Protein AF-A0A1E4ETP3-F1 (afdb_monomer_lite)

Sequence (266 aa):
MPWFDDDREYFQDAAGALRQGDLVLAPTVILEPGESEAPGVSPVGLGEERSVQVWKATRHLLPEAPTLKARVRWDLAMVIPHDCALEKEFNERVGELVRNGTPEEVAIREASGDCTLDRLVAVAPIRAYEETTPKRREGIRTGQRHGTFPVPGSSAYCIEPGWVDLTAPTTLDRNFFSSNFRLASLTDRAADYLRASLARHWAYRDLTRADEISRAIGRTIVDIKAAPMAKDKLRLELFLDGGAGTITLDGSSKPAPPQRSAKRSP

Radius of gyration: 21.85 Å; chains: 1; bounding box: 60×48×59 Å

Foldseek 3Di:
DPPQQDVVQWWDADDDDDFFFFKFFAKFKDKDFDDFPDEDDDDPDAPDWGKYFDADDDCPPCVPDTGIIMTMHGYIKGFHDHPCLQCVQLVVQLVVCVVVPHPSVVSNVVSVPDLVPSFKTKIFDWDALVVDDPVVSVCQCVLVDAQKHWHHADPQLRRHTTITRNVRIDIDTPVSGDSVGGRIGTDPVNSVVSVVRNCLNVVVVLVVCNLLVVLCVPWDFPDWDWDDDPPRKIWIWTDTPDPSDIDIDTSDDPRDHPDDPPDPDD

pLDDT: mean 80.87, std 15.38, range [28.8, 97.31]

Secondary structure (DSSP, 8-state):
--GGG-HHHHEE---SS--TT-EEEEEEEEEEES--SS-S----STT-EEEEEEE---TTT-TTPPPEEEEEEEEEEEE-S-HHHHSHHHHHHHHHHHHTT--HHHHHHHHHT-TTTT-EEEEEEEEEGGGS-HHHHHHHHTT-STTEEEE--BTTTTBPSEEEETTS-EEEEGGG--GGGEEEEE-HHHHHHHHHHHHHHHHHHSTTTHHHHHHHTTPPEEEEEEEEETTTEEEEEEEEGGG--EEEEETT-PPPPP-PPP----

Structure (mmCIF, N/CA/C/O backbone):
data_AF-A0A1E4ETP3-F1
#
_entry.id   AF-A0A1E4ETP3-F1
#
loop_
_atom_site.group_PDB
_atom_site.id
_atom_site.type_symbol
_atom_site.label_atom_id
_atom_site.label_alt_id
_atom_site.label_comp_id
_atom_site.label_asym_id
_atom_site.label_entity_id
_atom_site.label_seq_id
_atom_site.pdbx_PDB_ins_code
_atom_site.Cartn_x
_atom_site.Cartn_y
_atom_site.Cartn_z
_atom_site.occupancy
_atom_site.B_iso_or_equiv
_atom_site.auth_seq_id
_atom_site.auth_comp_id
_atom_site.auth_asym_id
_atom_site.auth_atom_id
_atom_site.pdbx_PDB_model_num
ATOM 1 N N . MET A 1 1 ? -19.941 4.464 -20.014 1.00 44.41 1 MET A N 1
ATOM 2 C CA . MET A 1 1 ? -18.678 4.748 -19.310 1.00 44.41 1 MET A CA 1
ATOM 3 C C . MET A 1 1 ? -18.533 3.738 -18.194 1.00 44.41 1 MET A C 1
ATOM 5 O O . MET A 1 1 ? -19.538 3.457 -17.545 1.00 44.41 1 MET A O 1
ATOM 9 N N . PRO A 1 2 ? -17.360 3.120 -18.023 1.00 60.66 2 PRO A N 1
ATOM 10 C CA . PRO A 1 2 ? -17.062 2.420 -16.788 1.00 60.66 2 PRO A CA 1
ATOM 11 C C . PRO A 1 2 ? -17.262 3.349 -15.580 1.00 60.66 2 PRO A C 1
ATOM 13 O O . PRO A 1 2 ? -16.919 4.523 -15.633 1.00 60.66 2 PRO A O 1
ATOM 16 N N . TRP A 1 3 ? -17.827 2.825 -14.494 1.00 62.97 3 TRP A N 1
ATOM 17 C CA . TRP A 1 3 ? -18.136 3.597 -13.280 1.00 62.97 3 TRP A CA 1
ATOM 18 C C . TRP A 1 3 ? -16.890 4.189 -12.595 1.00 62.97 3 TRP A C 1
ATOM 20 O O . TRP A 1 3 ? -17.002 5.109 -11.801 1.00 62.97 3 TRP A O 1
ATOM 30 N N . PHE A 1 4 ? -15.698 3.681 -12.918 1.00 69.69 4 PHE A N 1
ATOM 31 C CA . PHE A 1 4 ? -14.419 4.180 -12.414 1.00 69.69 4 PHE A CA 1
ATOM 32 C C . PHE A 1 4 ? -13.876 5.400 -13.178 1.00 69.69 4 PHE A C 1
ATOM 34 O O . PHE A 1 4 ? -12.778 5.842 -12.865 1.00 69.69 4 PHE A O 1
ATOM 41 N N . ASP A 1 5 ? -14.599 5.928 -14.173 1.00 71.69 5 ASP A N 1
ATOM 42 C CA . ASP A 1 5 ? -14.226 7.176 -14.858 1.00 71.69 5 ASP A CA 1
ATOM 43 C C . ASP A 1 5 ? -14.804 8.432 -14.170 1.00 71.69 5 ASP A C 1
ATOM 45 O O . ASP A 1 5 ? -14.392 9.542 -14.504 1.00 71.69 5 ASP A O 1
ATOM 49 N N . ASP A 1 6 ? -15.756 8.278 -13.240 1.00 81.50 6 ASP A N 1
ATOM 50 C CA . ASP A 1 6 ? -16.287 9.378 -12.425 1.00 81.50 6 ASP A CA 1
ATOM 51 C C . ASP A 1 6 ? -15.487 9.480 -11.121 1.00 81.50 6 ASP A C 1
ATOM 53 O O . ASP A 1 6 ? -15.508 8.573 -10.283 1.00 81.50 6 ASP A O 1
ATOM 57 N N . ASP A 1 7 ? -14.768 10.588 -10.945 1.00 83.56 7 ASP A N 1
ATOM 58 C CA . ASP A 1 7 ? -13.897 10.791 -9.794 1.00 83.56 7 ASP A CA 1
ATOM 59 C C . ASP A 1 7 ? -14.671 10.903 -8.474 1.00 83.56 7 ASP A C 1
ATOM 61 O O . ASP A 1 7 ? -14.142 10.518 -7.433 1.00 83.56 7 ASP A O 1
ATOM 65 N N . ARG A 1 8 ? -15.942 11.322 -8.507 1.00 84.75 8 ARG A N 1
ATOM 66 C CA . ARG A 1 8 ? -16.813 11.415 -7.323 1.00 84.75 8 ARG A CA 1
ATOM 67 C C . ARG A 1 8 ? -17.359 10.067 -6.879 1.00 84.75 8 ARG A C 1
ATOM 69 O O . ARG A 1 8 ? -17.667 9.886 -5.705 1.00 84.75 8 ARG A O 1
ATOM 76 N N . GLU A 1 9 ? -17.506 9.122 -7.806 1.00 86.38 9 GLU A N 1
ATOM 77 C CA . GLU A 1 9 ? -17.836 7.736 -7.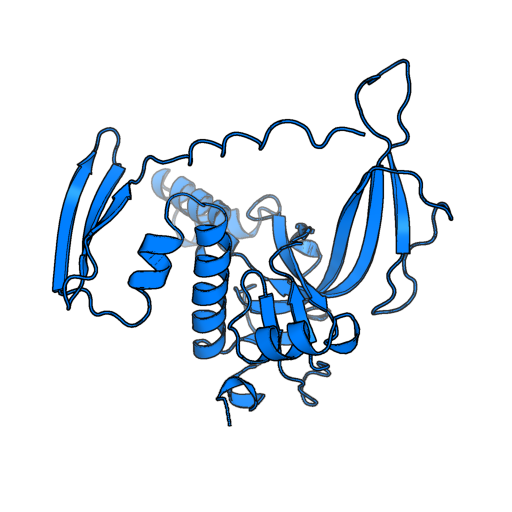455 1.00 86.38 9 GLU A CA 1
ATOM 78 C C . GLU A 1 9 ? -16.603 6.974 -6.952 1.00 86.38 9 GLU A C 1
ATOM 80 O O . GLU A 1 9 ? -16.742 5.929 -6.310 1.00 86.38 9 GLU A O 1
ATOM 85 N N . TYR A 1 10 ? -15.403 7.483 -7.237 1.00 91.25 10 TYR A N 1
ATOM 86 C CA . TYR A 1 10 ? -14.144 6.796 -6.989 1.00 91.25 10 TYR A CA 1
ATOM 87 C C . TYR A 1 10 ? -13.425 7.277 -5.721 1.00 91.25 10 TYR A C 1
ATOM 89 O O . TYR A 1 10 ? -12.958 6.450 -4.933 1.00 91.25 10 TYR A O 1
ATOM 97 N N . PHE A 1 11 ? -13.366 8.591 -5.502 1.00 94.69 11 PHE A N 1
ATOM 98 C CA . PHE A 1 11 ? -12.677 9.222 -4.381 1.00 94.69 11 PHE A CA 1
ATOM 99 C C . PHE A 1 11 ? -13.642 9.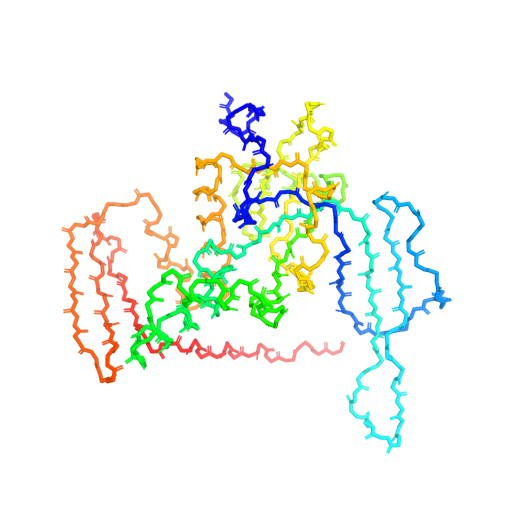888 -3.397 1.00 94.69 11 PHE A C 1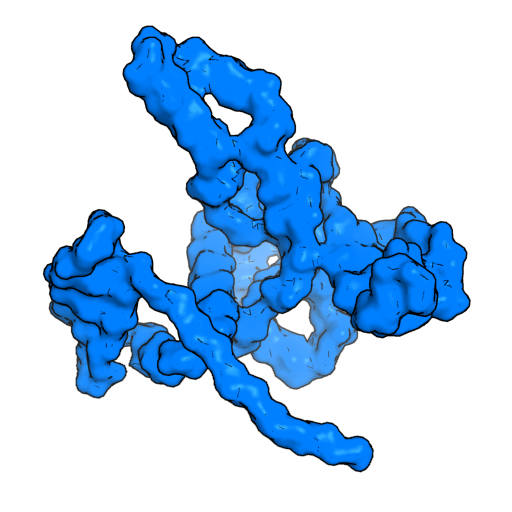
ATOM 101 O O . PHE A 1 11 ? -14.730 10.333 -3.750 1.00 94.69 11 PHE A O 1
ATOM 108 N N . GLN A 1 12 ? -13.189 9.990 -2.155 1.00 94.38 12 GLN A N 1
ATOM 109 C CA . GLN A 1 12 ? -13.780 10.782 -1.084 1.00 94.38 12 GLN A CA 1
ATOM 110 C C . GLN A 1 12 ? -12.667 11.400 -0.231 1.00 94.38 12 GLN A C 1
ATOM 112 O O . GLN A 1 12 ? -11.501 11.001 -0.328 1.00 94.38 12 GLN A O 1
ATOM 117 N N . ASP A 1 13 ? -13.020 12.351 0.630 1.00 94.31 13 ASP A N 1
ATOM 118 C CA . ASP A 1 13 ? -12.054 12.988 1.521 1.00 94.31 13 ASP A CA 1
ATOM 119 C C . ASP A 1 13 ? -11.435 11.968 2.483 1.00 94.31 13 ASP A C 1
ATOM 121 O O . ASP A 1 13 ? -12.131 11.158 3.103 1.00 94.31 13 ASP A O 1
ATOM 125 N N . ALA A 1 14 ? -10.112 12.035 2.637 1.00 90.44 14 ALA A N 1
ATOM 126 C CA . ALA A 1 14 ? -9.413 11.227 3.622 1.00 90.44 14 ALA A CA 1
ATOM 127 C C . ALA A 1 14 ? -9.718 11.746 5.032 1.00 90.44 14 ALA A C 1
ATOM 129 O O . ALA A 1 14 ? -9.297 12.838 5.416 1.00 90.44 14 ALA A O 1
ATOM 130 N N . ALA A 1 15 ? -10.438 10.949 5.820 1.00 83.50 15 ALA A N 1
ATOM 131 C CA . ALA A 1 15 ? -10.849 11.307 7.172 1.00 83.50 15 ALA A CA 1
ATOM 132 C C . ALA A 1 15 ? -10.576 10.176 8.170 1.00 83.50 15 ALA A C 1
ATOM 134 O O . ALA A 1 15 ? -10.614 8.993 7.833 1.00 83.50 15 ALA A O 1
ATOM 135 N N . GLY A 1 16 ? -10.330 10.551 9.428 1.00 85.06 16 GLY A N 1
ATOM 136 C CA . GLY A 1 16 ? -10.159 9.603 10.529 1.00 85.06 16 GLY A CA 1
ATOM 137 C C . GLY A 1 16 ? -8.895 8.746 10.418 1.00 85.06 16 GLY A C 1
ATOM 138 O O . GLY A 1 16 ? -7.843 9.223 9.985 1.00 85.06 16 GLY A O 1
ATOM 139 N N . ALA A 1 17 ? -8.994 7.486 10.849 1.00 86.06 17 ALA A N 1
ATOM 140 C CA . ALA A 1 17 ? -7.902 6.516 10.796 1.00 86.06 17 ALA A CA 1
ATOM 141 C C . ALA A 1 17 ? -7.464 6.214 9.351 1.00 86.06 17 ALA A C 1
ATOM 143 O O . ALA A 1 17 ? -8.170 6.520 8.388 1.00 86.06 17 ALA A O 1
ATOM 144 N N . LEU A 1 18 ? -6.268 5.642 9.204 1.00 89.75 18 LEU A N 1
ATOM 145 C CA . LEU A 1 18 ? -5.776 5.154 7.917 1.00 89.75 18 LEU A CA 1
ATOM 146 C C . LEU A 1 18 ? -6.639 3.971 7.461 1.00 89.75 18 LEU A C 1
ATOM 148 O O . LEU A 1 18 ? -6.932 3.092 8.271 1.00 89.75 18 LEU A O 1
ATOM 152 N N . ARG A 1 19 ? -7.018 3.933 6.183 1.00 92.31 19 ARG A N 1
ATOM 153 C CA . ARG A 1 19 ? -7.885 2.887 5.620 1.00 92.31 19 ARG A CA 1
ATOM 154 C C . ARG A 1 19 ? -7.309 2.286 4.347 1.00 92.31 19 ARG A C 1
ATOM 156 O O . ARG A 1 19 ? -6.460 2.875 3.673 1.00 92.31 19 ARG A O 1
ATOM 163 N N . GLN A 1 20 ? -7.791 1.098 4.000 1.00 94.75 20 GLN A N 1
ATOM 164 C CA . GLN A 1 20 ? -7.495 0.468 2.723 1.00 94.75 20 GLN A CA 1
ATOM 165 C C . GLN A 1 20 ? -7.958 1.361 1.568 1.00 94.75 20 GLN A C 1
ATOM 167 O O . GLN A 1 20 ? -9.117 1.763 1.506 1.00 94.75 20 GLN A O 1
ATOM 172 N N . GLY A 1 21 ? -7.065 1.617 0.615 1.00 95.75 21 GLY A N 1
ATOM 173 C CA . GLY A 1 21 ? -7.350 2.483 -0.524 1.00 95.75 21 GLY A CA 1
ATOM 174 C C . GLY A 1 21 ? -7.024 3.957 -0.294 1.00 95.75 21 GLY A C 1
ATOM 175 O O . GLY A 1 21 ? -7.178 4.741 -1.223 1.00 95.75 21 GLY A O 1
ATOM 176 N N . ASP A 1 22 ? -6.531 4.358 0.880 1.00 96.69 22 ASP A N 1
ATOM 177 C CA . ASP A 1 22 ? -6.028 5.722 1.056 1.00 96.69 22 ASP A CA 1
ATOM 178 C C . ASP A 1 22 ? -4.901 6.024 0.067 1.00 96.69 22 ASP A C 1
ATOM 180 O O . ASP A 1 22 ? -3.952 5.246 -0.072 1.00 96.69 22 ASP A O 1
ATOM 184 N N . LEU A 1 23 ? -5.009 7.169 -0.606 1.00 96.31 23 LEU A N 1
ATOM 185 C CA . LEU A 1 23 ? -4.007 7.693 -1.517 1.00 96.31 23 LEU A CA 1
ATOM 186 C C . LEU A 1 23 ? -3.106 8.659 -0.765 1.00 96.31 23 LEU A C 1
ATOM 188 O O . LEU A 1 23 ? -3.553 9.668 -0.211 1.00 96.31 23 LEU A O 1
ATOM 192 N N . VAL A 1 24 ? -1.823 8.327 -0.748 1.00 95.25 24 VAL A N 1
ATOM 193 C CA . VAL A 1 24 ? -0.826 8.976 0.095 1.00 95.25 24 VAL A CA 1
ATOM 194 C C . VAL A 1 24 ? 0.401 9.369 -0.707 1.00 95.25 24 VAL A C 1
ATOM 196 O O . VAL A 1 24 ? 0.826 8.640 -1.597 1.00 95.25 24 VAL A O 1
ATOM 199 N N . LEU A 1 25 ? 1.001 10.506 -0.374 1.00 93.62 25 LEU A N 1
ATOM 200 C CA . LEU A 1 25 ? 2.327 10.877 -0.849 1.00 93.62 25 LEU A CA 1
ATOM 201 C C . LEU A 1 25 ? 3.364 10.180 0.024 1.00 93.62 25 LEU A C 1
ATOM 203 O O . LEU A 1 25 ? 3.522 10.518 1.197 1.00 93.62 25 LEU A O 1
ATOM 207 N N . ALA A 1 26 ? 4.062 9.199 -0.537 1.00 92.69 26 ALA A N 1
ATOM 208 C CA . ALA A 1 26 ? 4.955 8.351 0.230 1.00 92.69 26 ALA A CA 1
ATOM 209 C C . ALA A 1 26 ? 6.179 7.903 -0.583 1.00 92.69 26 ALA A C 1
ATOM 211 O O . ALA A 1 26 ? 6.127 7.805 -1.815 1.00 92.69 26 ALA A O 1
ATOM 212 N N . PRO A 1 27 ? 7.300 7.591 0.089 1.00 91.81 27 PRO A N 1
ATOM 213 C CA . PRO A 1 27 ? 8.419 6.955 -0.577 1.00 91.81 27 PRO A CA 1
ATOM 214 C C . PRO A 1 27 ? 8.062 5.515 -0.967 1.00 91.81 27 PRO A C 1
ATOM 216 O O . PRO A 1 27 ? 7.526 4.755 -0.168 1.00 91.81 27 PRO A O 1
ATOM 219 N N . THR A 1 28 ? 8.407 5.100 -2.179 1.00 92.38 28 THR A N 1
ATOM 220 C CA . THR A 1 28 ? 8.311 3.703 -2.620 1.00 92.38 28 THR A CA 1
ATOM 221 C C . THR A 1 28 ? 9.673 3.206 -3.070 1.00 92.38 28 THR A C 1
ATOM 223 O O . THR A 1 28 ? 10.496 3.971 -3.580 1.00 92.38 28 THR A O 1
ATOM 226 N N . VAL A 1 29 ? 9.942 1.928 -2.808 1.00 91.44 29 VAL A N 1
ATOM 227 C CA . VAL A 1 29 ? 11.261 1.321 -2.961 1.00 91.44 29 VAL A CA 1
ATOM 228 C C . VAL A 1 29 ? 11.140 -0.058 -3.593 1.00 91.44 29 VAL A C 1
ATOM 230 O O . VAL A 1 29 ? 10.412 -0.920 -3.107 1.00 91.44 29 VAL A O 1
ATOM 233 N N . ILE A 1 30 ? 11.923 -0.293 -4.643 1.00 89.94 30 ILE A N 1
ATOM 234 C CA . ILE A 1 30 ? 12.084 -1.609 -5.265 1.00 89.94 30 ILE A CA 1
ATOM 235 C C . ILE A 1 30 ? 13.551 -2.008 -5.162 1.00 89.94 30 ILE A C 1
ATOM 237 O O . ILE A 1 30 ? 14.420 -1.334 -5.711 1.00 89.94 30 ILE A O 1
ATOM 241 N N . LEU A 1 31 ? 13.830 -3.104 -4.455 1.00 88.75 31 LEU A N 1
ATOM 242 C CA . LEU A 1 31 ? 15.177 -3.663 -4.350 1.00 88.75 31 LEU A CA 1
ATOM 243 C C . LEU A 1 31 ? 15.504 -4.520 -5.572 1.00 88.75 31 LEU A C 1
ATOM 245 O O . LEU A 1 31 ? 14.727 -5.388 -5.967 1.00 88.75 31 LEU A O 1
ATOM 249 N N . GLU A 1 32 ? 16.686 -4.301 -6.135 1.00 89.44 32 GLU A N 1
ATOM 250 C CA . GLU A 1 32 ? 17.170 -4.968 -7.338 1.00 89.44 32 GLU A CA 1
ATOM 251 C C . GLU A 1 32 ? 18.637 -5.383 -7.163 1.00 89.44 32 GLU A C 1
ATOM 253 O O . GLU A 1 32 ? 19.415 -4.676 -6.516 1.00 89.44 32 GLU A O 1
ATOM 258 N N . PRO A 1 33 ? 19.060 -6.519 -7.738 1.00 89.12 33 PRO A N 1
ATOM 259 C CA . PRO A 1 33 ? 20.471 -6.866 -7.780 1.00 89.12 33 PRO A CA 1
ATOM 260 C C . PRO A 1 33 ? 21.240 -5.922 -8.715 1.00 89.12 33 PRO A C 1
ATOM 262 O O . PRO A 1 33 ? 20.744 -5.511 -9.766 1.00 89.12 33 PRO A O 1
ATOM 265 N N . GLY A 1 34 ? 22.487 -5.629 -8.353 1.00 88.50 34 GLY A N 1
ATOM 266 C CA . GLY A 1 34 ? 23.436 -4.889 -9.182 1.00 88.50 34 GLY A CA 1
ATOM 267 C C . GLY A 1 34 ? 23.926 -3.583 -8.566 1.00 88.50 34 GLY A C 1
ATOM 268 O O . GLY A 1 34 ? 23.575 -3.209 -7.447 1.00 88.50 34 GLY A O 1
ATOM 269 N N . GLU A 1 35 ? 24.780 -2.901 -9.321 1.00 88.25 35 GLU A N 1
ATOM 270 C CA . GLU A 1 35 ? 25.385 -1.629 -8.931 1.00 88.25 35 GLU A CA 1
ATOM 271 C C . GLU A 1 35 ? 24.550 -0.444 -9.420 1.00 88.25 35 GLU A C 1
ATOM 273 O O . GLU A 1 35 ? 23.931 -0.490 -10.489 1.00 88.25 35 GLU A O 1
ATOM 278 N N . SER A 1 36 ? 24.511 0.615 -8.611 1.00 84.00 36 SER A N 1
ATOM 279 C CA . SER A 1 36 ? 23.985 1.904 -9.055 1.00 84.00 36 SER A CA 1
ATOM 280 C C . SER A 1 36 ? 25.062 2.669 -9.822 1.00 84.00 36 SER A C 1
ATOM 282 O O . SER A 1 36 ? 26.173 2.830 -9.320 1.00 84.00 36 SER A O 1
ATOM 284 N N . GLU A 1 37 ? 24.716 3.186 -11.003 1.00 72.25 37 GLU A N 1
ATOM 285 C CA . GLU A 1 37 ? 25.616 3.994 -11.842 1.00 72.25 37 GLU A CA 1
ATOM 286 C C . GLU A 1 37 ? 25.976 5.339 -11.191 1.00 72.25 37 GLU A C 1
ATOM 288 O O . GLU A 1 37 ? 27.066 5.863 -11.405 1.00 72.25 37 GLU A O 1
ATOM 293 N N . ALA A 1 38 ? 25.082 5.878 -10.355 1.00 68.06 38 ALA A N 1
ATOM 294 C CA . ALA A 1 38 ? 25.271 7.133 -9.637 1.00 68.06 38 ALA A CA 1
ATOM 295 C C . ALA A 1 38 ? 25.027 6.918 -8.131 1.00 68.06 38 ALA A C 1
ATOM 297 O O . ALA A 1 38 ? 23.888 6.685 -7.711 1.00 68.06 38 ALA A O 1
ATOM 298 N N . PRO A 1 39 ? 26.070 6.950 -7.286 1.00 58.44 39 PRO A N 1
ATOM 299 C CA . PRO A 1 39 ? 25.895 6.814 -5.849 1.00 58.44 39 PRO A CA 1
ATOM 300 C C . PRO A 1 39 ? 25.259 8.079 -5.248 1.00 58.44 39 PRO A C 1
ATOM 302 O O . PRO A 1 39 ? 25.861 9.146 -5.256 1.00 58.44 39 PRO A O 1
ATOM 305 N N . GLY A 1 40 ? 24.074 7.932 -4.647 1.00 58.75 40 GLY A N 1
ATOM 306 C CA . GLY A 1 40 ? 23.732 8.684 -3.433 1.00 58.75 40 GLY A CA 1
ATOM 307 C C . GLY A 1 40 ? 22.943 9.989 -3.562 1.00 58.75 40 GLY A C 1
ATOM 308 O O . GLY A 1 40 ? 22.972 10.766 -2.613 1.00 58.75 40 GLY A O 1
ATOM 309 N N . VAL A 1 41 ? 22.216 10.240 -4.653 1.00 66.81 41 VAL A N 1
ATOM 310 C CA . VAL A 1 41 ? 21.278 11.379 -4.696 1.00 66.81 41 VAL A CA 1
ATOM 311 C C . VAL A 1 41 ? 19.851 10.863 -4.540 1.00 66.81 41 VAL A C 1
ATOM 313 O O . VAL A 1 41 ? 19.333 10.170 -5.417 1.00 66.81 41 VAL A O 1
ATOM 316 N N . SER A 1 42 ? 19.236 11.168 -3.398 1.00 68.50 42 SER A N 1
ATOM 317 C CA . SER A 1 42 ? 17.804 10.948 -3.177 1.00 68.50 42 SER A CA 1
ATOM 318 C C . SER A 1 42 ? 16.978 11.752 -4.191 1.00 68.50 42 SER A C 1
ATOM 320 O O . SER A 1 42 ? 17.436 12.813 -4.620 1.00 68.50 42 SER A O 1
ATOM 322 N N . PRO A 1 43 ? 15.767 11.297 -4.561 1.00 75.31 43 PRO A N 1
ATOM 323 C CA . PRO A 1 43 ? 14.833 12.109 -5.336 1.00 75.31 43 PRO A CA 1
ATOM 324 C C . PRO A 1 43 ? 14.625 13.477 -4.671 1.00 75.31 43 PRO A C 1
ATOM 326 O O . PRO A 1 43 ? 14.459 13.545 -3.452 1.00 75.31 43 PRO A O 1
ATOM 329 N N . VAL A 1 44 ? 14.660 14.552 -5.459 1.00 78.25 44 VAL A N 1
ATOM 330 C CA . VAL A 1 44 ? 14.486 15.939 -4.990 1.00 78.25 44 VAL A CA 1
ATOM 331 C C . VAL A 1 44 ? 13.096 16.463 -5.369 1.00 78.25 44 VAL A C 1
ATOM 333 O O . VAL A 1 44 ? 12.558 17.330 -4.684 1.00 78.25 44 VAL A O 1
ATOM 336 N N . GLY A 1 45 ? 12.497 15.922 -6.434 1.00 78.88 45 GLY A N 1
ATOM 337 C CA . GLY A 1 45 ? 11.136 16.220 -6.874 1.00 78.88 45 GLY A CA 1
ATOM 338 C C . GLY A 1 45 ? 10.146 15.071 -6.660 1.00 78.88 45 GLY A C 1
ATOM 339 O O . GLY A 1 45 ? 10.510 13.895 -6.636 1.00 78.88 45 GLY A O 1
ATOM 340 N N . LEU A 1 46 ? 8.862 15.426 -6.561 1.00 82.06 46 LEU A N 1
ATOM 341 C CA . LEU A 1 46 ? 7.759 14.468 -6.653 1.00 82.06 46 LEU A CA 1
ATOM 342 C C . LEU A 1 46 ? 7.765 13.784 -8.025 1.00 82.06 46 LEU A C 1
ATOM 344 O O . LEU A 1 46 ? 7.965 14.432 -9.051 1.00 82.06 46 LEU A O 1
ATOM 348 N N . GLY A 1 47 ? 7.566 12.468 -8.032 1.00 80.62 47 GLY A N 1
ATOM 349 C CA . GLY A 1 47 ? 7.561 11.650 -9.248 1.00 80.62 47 GLY A CA 1
ATOM 350 C C . GLY A 1 47 ? 8.940 11.304 -9.808 1.00 80.62 47 GLY A C 1
ATOM 351 O O . GLY A 1 47 ? 9.042 10.521 -10.751 1.00 80.62 47 GLY A O 1
ATOM 352 N N . GLU A 1 48 ? 10.012 11.821 -9.211 1.00 85.69 48 GLU A N 1
ATOM 353 C CA . GLU A 1 48 ? 11.376 11.488 -9.600 1.00 85.69 48 GLU A CA 1
ATOM 354 C C . GLU A 1 48 ? 11.771 10.097 -9.074 1.00 85.69 48 GLU A C 1
ATOM 356 O O . GLU A 1 48 ? 11.655 9.803 -7.882 1.00 85.69 48 GLU A O 1
ATOM 361 N N . GLU A 1 49 ? 12.263 9.232 -9.966 1.00 87.69 49 GLU A N 1
ATOM 362 C CA . GLU A 1 49 ? 12.807 7.915 -9.618 1.00 87.69 49 GLU A CA 1
ATOM 363 C C . GLU A 1 49 ? 14.341 7.945 -9.689 1.00 87.69 49 GLU A C 1
ATOM 365 O O . GLU A 1 49 ? 14.930 8.407 -10.671 1.00 87.69 49 GLU A O 1
ATOM 370 N N . ARG A 1 50 ? 15.006 7.433 -8.649 1.00 87.88 50 ARG A N 1
ATOM 371 C CA . ARG A 1 50 ? 16.471 7.349 -8.568 1.00 87.88 50 ARG A CA 1
ATOM 37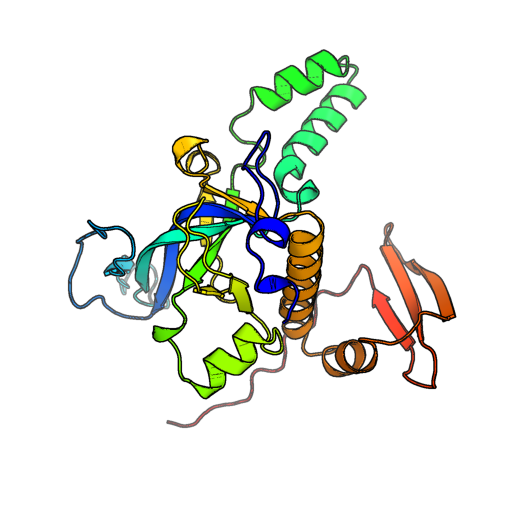2 C C . ARG A 1 50 ? 16.935 5.950 -8.199 1.00 87.88 50 ARG A C 1
ATOM 374 O O . ARG A 1 50 ? 16.278 5.239 -7.446 1.00 87.88 50 ARG A O 1
ATOM 381 N N . SER A 1 51 ? 18.103 5.573 -8.714 1.00 89.06 51 SER A N 1
ATOM 382 C CA . SER A 1 51 ? 18.807 4.352 -8.323 1.00 89.06 51 SER A CA 1
ATOM 383 C C . SER A 1 51 ? 19.804 4.675 -7.210 1.00 89.06 51 SER A C 1
ATOM 385 O O . SER A 1 51 ? 20.695 5.503 -7.392 1.00 89.06 51 SER A O 1
ATOM 387 N N . VAL A 1 52 ? 19.678 4.013 -6.062 1.00 88.62 52 VAL A N 1
ATOM 388 C CA . VAL A 1 52 ? 20.531 4.211 -4.882 1.00 88.62 52 VAL A CA 1
ATOM 389 C C . VAL A 1 52 ? 21.205 2.896 -4.514 1.00 88.62 52 VAL A C 1
ATOM 391 O O . VAL A 1 52 ? 20.574 1.843 -4.499 1.00 88.62 52 VAL A O 1
ATOM 394 N N . GLN A 1 53 ? 22.501 2.935 -4.205 1.00 90.38 53 GLN A N 1
ATOM 395 C CA . GLN A 1 53 ? 23.206 1.753 -3.715 1.00 90.38 53 GLN A CA 1
ATOM 396 C C . GLN A 1 53 ? 22.786 1.456 -2.270 1.00 90.38 53 GLN A C 1
ATOM 398 O O . GLN A 1 53 ? 23.003 2.287 -1.395 1.00 90.38 53 GLN A O 1
ATOM 403 N N . VAL A 1 54 ? 22.234 0.267 -2.018 1.00 88.50 54 VAL A N 1
ATOM 404 C CA . VAL A 1 54 ? 21.801 -0.161 -0.673 1.00 88.50 54 VAL A CA 1
ATOM 405 C C . VAL A 1 54 ? 22.858 -1.032 -0.011 1.00 88.50 54 VAL A C 1
ATOM 407 O O . VAL A 1 54 ? 23.205 -0.834 1.147 1.00 88.50 54 VAL A O 1
ATOM 410 N N . TRP A 1 55 ? 23.392 -1.996 -0.759 1.00 86.88 55 TRP A N 1
ATOM 411 C CA . TRP A 1 55 ? 24.370 -2.954 -0.257 1.00 86.88 55 TRP A CA 1
ATOM 412 C C . TRP A 1 55 ? 25.435 -3.221 -1.309 1.00 86.88 55 TRP A C 1
ATOM 414 O O . TRP A 1 55 ? 25.099 -3.504 -2.458 1.00 86.88 55 TRP A O 1
ATOM 424 N N . LYS A 1 56 ? 26.714 -3.175 -0.929 1.00 87.38 56 LYS A N 1
ATOM 425 C CA . LYS A 1 56 ? 27.814 -3.656 -1.773 1.00 87.38 56 LYS A CA 1
ATOM 426 C C . LYS A 1 56 ? 28.303 -4.990 -1.236 1.00 87.38 56 LYS A C 1
ATOM 428 O O . LYS A 1 56 ? 28.677 -5.081 -0.068 1.00 87.38 56 LYS A O 1
ATOM 433 N N . ALA A 1 57 ? 28.290 -6.016 -2.084 1.00 83.62 57 ALA A N 1
ATOM 434 C CA . ALA A 1 57 ? 28.769 -7.334 -1.702 1.00 83.62 57 ALA A CA 1
ATOM 435 C C . ALA A 1 57 ? 30.232 -7.259 -1.249 1.00 83.62 57 ALA A C 1
ATOM 437 O O . ALA A 1 57 ? 31.081 -6.672 -1.921 1.00 83.62 57 ALA A O 1
ATOM 438 N N . THR A 1 58 ? 30.530 -7.880 -0.109 1.00 80.00 58 THR A N 1
ATOM 439 C CA . THR A 1 58 ? 31.897 -8.024 0.393 1.00 80.00 58 THR A CA 1
ATOM 440 C C . THR A 1 58 ? 32.237 -9.505 0.468 1.00 80.00 58 THR A C 1
ATOM 442 O O . THR A 1 58 ? 31.491 -10.304 1.030 1.00 80.00 58 THR A O 1
ATOM 445 N N . ARG A 1 59 ? 33.393 -9.886 -0.088 1.00 71.44 59 ARG A N 1
ATOM 446 C CA . ARG A 1 59 ? 33.819 -11.295 -0.166 1.00 71.44 59 ARG A CA 1
ATOM 447 C C . ARG A 1 59 ? 34.120 -11.929 1.198 1.00 71.44 59 ARG A C 1
ATOM 449 O O . ARG A 1 59 ? 34.250 -13.142 1.276 1.00 71.44 59 ARG A O 1
ATOM 456 N N . HIS A 1 60 ? 34.255 -11.124 2.250 1.00 74.81 60 HIS A N 1
ATOM 457 C CA . HIS A 1 60 ? 34.738 -11.577 3.556 1.00 74.81 60 HIS A CA 1
ATOM 458 C C . HIS A 1 60 ? 33.631 -11.842 4.582 1.00 74.81 60 HIS A C 1
ATOM 460 O O . HIS A 1 60 ? 33.841 -12.655 5.473 1.00 74.81 60 HIS A O 1
ATOM 466 N N . LEU A 1 61 ? 32.475 -11.176 4.476 1.00 73.50 61 LEU A N 1
ATOM 467 C CA . LEU A 1 61 ? 31.397 -11.283 5.471 1.00 73.50 61 LEU A CA 1
ATOM 468 C C . LEU A 1 61 ? 30.218 -12.112 4.962 1.00 73.50 61 LEU A C 1
ATOM 470 O O . LEU A 1 61 ? 29.689 -12.944 5.692 1.00 73.50 61 LEU A O 1
ATOM 474 N N . LEU A 1 62 ? 29.810 -11.890 3.711 1.00 76.69 62 LEU A N 1
ATOM 475 C CA . LEU A 1 62 ? 28.657 -12.546 3.095 1.00 76.69 62 LEU A CA 1
ATOM 476 C C . LEU A 1 62 ? 28.959 -12.822 1.611 1.00 76.69 62 LEU A C 1
ATOM 478 O O . LEU A 1 62 ? 28.456 -12.110 0.741 1.00 76.69 62 LEU A O 1
ATOM 482 N N . PRO A 1 63 ? 29.799 -13.828 1.302 1.00 74.69 63 PRO A N 1
ATOM 483 C CA . PRO A 1 63 ? 30.304 -14.067 -0.054 1.00 74.69 63 PRO A CA 1
ATOM 484 C C . PRO A 1 63 ? 29.215 -14.431 -1.073 1.00 74.69 63 PRO A C 1
ATOM 486 O O . PRO A 1 63 ? 29.406 -14.215 -2.266 1.00 74.69 63 PRO A O 1
ATOM 489 N N . GLU A 1 64 ? 28.074 -14.950 -0.615 1.00 83.88 64 GLU A N 1
ATOM 490 C CA . GLU A 1 64 ? 26.926 -15.288 -1.466 1.00 83.88 64 GLU A CA 1
ATOM 491 C C . GLU A 1 64 ? 25.899 -14.150 -1.584 1.00 83.88 64 GLU A C 1
ATOM 493 O O . GLU A 1 64 ? 24.990 -14.224 -2.413 1.00 83.88 64 GLU A O 1
ATOM 498 N N . ALA A 1 65 ? 26.013 -13.090 -0.773 1.00 83.12 65 ALA A N 1
ATOM 499 C CA . ALA A 1 65 ? 25.067 -11.982 -0.825 1.00 83.12 65 ALA A CA 1
ATOM 500 C C . ALA A 1 65 ? 25.334 -11.110 -2.063 1.00 83.12 65 ALA A C 1
ATOM 502 O O . ALA A 1 65 ? 26.457 -10.623 -2.236 1.00 83.12 65 ALA A O 1
ATOM 503 N N . PRO A 1 66 ? 24.325 -10.867 -2.920 1.00 86.69 66 PRO A N 1
ATOM 504 C CA . PRO A 1 66 ? 24.500 -10.009 -4.079 1.00 86.69 66 PRO A CA 1
ATOM 505 C C . PRO A 1 66 ? 24.667 -8.547 -3.656 1.00 86.69 66 PRO A C 1
ATOM 507 O O . PRO A 1 66 ? 24.178 -8.106 -2.616 1.00 86.69 66 PRO A O 1
ATOM 510 N N . THR A 1 67 ? 25.316 -7.765 -4.512 1.00 88.56 67 THR A N 1
ATOM 511 C CA . THR A 1 67 ? 25.224 -6.304 -4.455 1.00 88.56 67 THR A CA 1
ATOM 512 C C . THR A 1 67 ? 23.775 -5.903 -4.743 1.00 88.56 67 THR A C 1
ATOM 514 O O . THR A 1 67 ? 23.179 -6.410 -5.695 1.00 88.56 67 THR A O 1
ATOM 517 N N . LEU A 1 68 ? 23.209 -5.015 -3.923 1.00 89.88 68 LEU A N 1
ATOM 518 C CA . LEU A 1 68 ? 21.822 -4.559 -4.023 1.00 89.88 68 LEU A CA 1
ATOM 519 C C . LEU A 1 68 ? 21.760 -3.055 -4.249 1.00 89.88 68 LEU A C 1
ATOM 521 O O . LEU A 1 68 ? 22.348 -2.273 -3.493 1.00 89.88 68 LEU A O 1
ATOM 525 N N . LYS A 1 69 ? 20.953 -2.656 -5.222 1.00 90.75 69 LYS A N 1
ATOM 526 C CA . LYS A 1 69 ? 20.495 -1.285 -5.415 1.00 90.75 69 LYS A CA 1
ATOM 527 C C . LYS A 1 69 ? 18.995 -1.193 -5.145 1.00 90.75 69 LYS A C 1
ATOM 529 O O . LYS A 1 69 ? 18.286 -2.194 -5.132 1.00 90.75 69 LYS A O 1
ATOM 534 N N . ALA A 1 70 ? 18.521 0.018 -4.920 1.00 90.25 70 ALA A N 1
ATOM 535 C CA . ALA A 1 70 ? 17.116 0.345 -4.786 1.00 90.25 70 ALA A CA 1
ATOM 536 C C . ALA A 1 70 ? 16.728 1.335 -5.876 1.00 90.25 70 ALA A C 1
ATOM 538 O O . ALA A 1 70 ? 17.416 2.340 -6.050 1.00 90.25 70 ALA A O 1
ATOM 539 N N . ARG A 1 71 ? 15.600 1.102 -6.545 1.00 89.62 71 ARG A N 1
ATOM 540 C CA . ARG A 1 71 ? 14.867 2.176 -7.216 1.00 89.62 71 ARG A CA 1
ATOM 541 C C . ARG A 1 71 ? 13.953 2.822 -6.192 1.00 89.62 71 ARG A C 1
ATOM 543 O O . ARG A 1 71 ? 13.078 2.152 -5.651 1.00 89.62 71 ARG A O 1
ATOM 550 N N . VAL A 1 72 ? 14.209 4.087 -5.891 1.00 90.25 72 VAL A N 1
ATOM 551 C CA . VAL A 1 72 ? 13.475 4.877 -4.902 1.00 90.25 72 VAL A CA 1
ATOM 552 C C . VAL A 1 72 ? 12.716 5.999 -5.601 1.00 90.25 72 VAL A C 1
ATOM 554 O O . VAL A 1 72 ? 13.243 6.618 -6.525 1.00 90.25 72 VAL A O 1
ATOM 557 N N . ARG A 1 73 ? 11.488 6.267 -5.162 1.00 89.38 73 ARG A N 1
ATOM 558 C CA . ARG A 1 73 ? 10.623 7.340 -5.679 1.00 89.38 73 ARG A CA 1
ATOM 559 C C . ARG A 1 73 ? 9.865 7.973 -4.521 1.00 89.38 73 ARG A C 1
ATOM 561 O O . ARG A 1 73 ? 9.483 7.251 -3.607 1.00 89.38 73 ARG A O 1
ATOM 568 N N . TRP A 1 74 ? 9.613 9.278 -4.571 1.00 90.19 74 TRP A N 1
ATOM 569 C CA . TRP A 1 74 ? 8.618 9.929 -3.713 1.00 90.19 74 TRP A CA 1
ATOM 570 C C . TRP A 1 74 ? 7.428 10.333 -4.569 1.00 90.19 74 TRP A C 1
ATOM 572 O O . TRP A 1 74 ? 7.572 11.176 -5.454 1.00 90.19 74 TRP A O 1
ATOM 582 N N . ASP A 1 75 ? 6.276 9.700 -4.366 1.00 91.06 75 ASP A N 1
ATOM 583 C CA . ASP A 1 75 ? 5.093 9.959 -5.185 1.00 91.06 75 ASP A CA 1
ATOM 584 C C . ASP A 1 75 ? 3.819 9.403 -4.542 1.00 91.06 75 ASP A C 1
ATOM 586 O O . ASP A 1 75 ? 3.839 8.884 -3.425 1.00 91.06 75 ASP A O 1
ATOM 590 N N . LEU A 1 76 ? 2.711 9.504 -5.264 1.00 94.50 76 LEU A N 1
ATOM 591 C CA . LEU A 1 76 ? 1.449 8.897 -4.922 1.00 94.50 76 LEU A CA 1
ATOM 592 C C . LEU A 1 76 ? 1.575 7.370 -4.816 1.00 94.50 76 LEU A C 1
ATOM 594 O O . LEU A 1 76 ? 2.076 6.674 -5.704 1.00 94.50 76 LEU A O 1
ATOM 598 N N . ALA A 1 77 ? 1.072 6.845 -3.712 1.00 96.00 77 ALA A N 1
ATOM 599 C CA . ALA A 1 77 ? 0.951 5.433 -3.416 1.00 96.00 77 ALA A CA 1
ATOM 600 C C . ALA A 1 77 ? -0.427 5.165 -2.806 1.00 96.00 77 ALA A C 1
ATOM 602 O O . ALA A 1 77 ? -1.113 6.079 -2.354 1.00 96.00 77 ALA A O 1
ATOM 603 N N . MET A 1 78 ? -0.835 3.902 -2.791 1.00 97.31 78 MET A N 1
ATOM 604 C CA . MET A 1 78 ? -2.104 3.469 -2.217 1.00 97.31 78 MET A CA 1
ATOM 605 C C . MET A 1 78 ? -1.870 2.514 -1.053 1.00 97.31 78 MET A C 1
ATOM 607 O O . MET A 1 78 ? -1.076 1.579 -1.178 1.00 97.31 78 MET A O 1
ATOM 611 N N . VAL A 1 79 ? -2.581 2.717 0.055 1.00 97.06 79 VAL A N 1
ATOM 612 C CA . VAL A 1 79 ? -2.596 1.797 1.199 1.00 97.06 79 VAL A CA 1
ATOM 613 C C . VAL A 1 79 ? -3.300 0.503 0.808 1.00 97.06 79 VAL A C 1
ATOM 615 O O . VAL A 1 79 ? -4.438 0.505 0.342 1.00 97.06 79 VAL A O 1
ATOM 618 N N . ILE A 1 80 ? -2.607 -0.619 0.988 1.00 95.81 80 ILE A N 1
ATOM 619 C CA . ILE A 1 80 ? -3.054 -1.935 0.517 1.00 95.81 80 ILE A CA 1
ATOM 620 C C . ILE A 1 80 ? -3.692 -2.819 1.599 1.00 95.81 80 ILE A C 1
ATOM 622 O O . ILE A 1 80 ? -4.653 -3.526 1.270 1.00 95.81 80 ILE A O 1
ATOM 626 N N . PRO A 1 81 ? -3.194 -2.857 2.852 1.00 92.19 81 PRO A N 1
ATOM 627 C CA . PRO A 1 81 ? -3.782 -3.683 3.896 1.00 92.19 81 PRO A CA 1
ATOM 628 C C . PRO A 1 81 ? -5.251 -3.341 4.126 1.00 92.19 81 PRO A C 1
ATOM 630 O O . PRO A 1 81 ? -5.646 -2.185 4.029 1.00 92.19 81 PRO A O 1
ATOM 633 N N . HIS A 1 82 ? -6.045 -4.363 4.438 1.00 90.88 82 HIS A N 1
ATOM 634 C CA . HIS A 1 82 ? -7.426 -4.186 4.877 1.00 90.88 82 HIS A CA 1
ATOM 635 C C . HIS A 1 82 ? -7.473 -3.450 6.224 1.00 90.88 82 HIS A C 1
ATOM 637 O O . HIS A 1 82 ? -6.563 -3.628 7.030 1.00 90.88 82 HIS A O 1
ATOM 643 N N . ASP A 1 83 ? -8.556 -2.726 6.503 1.00 86.69 83 ASP A N 1
ATOM 644 C CA . ASP A 1 83 ? -8.755 -1.948 7.737 1.00 86.69 83 ASP A CA 1
ATOM 645 C C . ASP A 1 83 ? -8.471 -2.792 8.999 1.00 86.69 83 ASP A C 1
ATOM 647 O O . ASP A 1 83 ? -7.679 -2.404 9.850 1.00 86.69 83 ASP A O 1
ATOM 651 N N . CYS A 1 84 ? -8.975 -4.032 9.060 1.00 82.00 84 CYS A N 1
ATOM 652 C CA . CYS A 1 84 ? -8.688 -4.955 10.173 1.00 82.00 84 CYS A CA 1
ATOM 653 C C . CYS A 1 84 ? -7.197 -5.290 10.364 1.00 82.00 84 CYS A C 1
ATOM 655 O O . CYS A 1 84 ? -6.789 -5.644 11.464 1.00 82.00 84 CYS A O 1
ATOM 657 N N . ALA A 1 85 ? -6.394 -5.253 9.298 1.00 82.75 85 ALA A N 1
ATOM 658 C CA . ALA A 1 85 ? -4.956 -5.495 9.369 1.00 82.75 85 ALA A CA 1
ATOM 659 C C . ALA A 1 85 ? -4.169 -4.235 9.764 1.00 82.75 85 ALA A C 1
ATOM 661 O O . ALA A 1 85 ? -3.029 -4.366 10.192 1.00 82.75 85 ALA A O 1
ATOM 662 N N . LEU A 1 86 ? -4.757 -3.043 9.613 1.00 85.50 86 LEU A N 1
ATOM 663 C CA . LEU A 1 86 ? -4.156 -1.766 10.011 1.00 85.50 86 LEU A CA 1
ATOM 664 C C . LEU A 1 86 ? -4.288 -1.481 11.513 1.00 85.50 86 LEU A C 1
ATOM 666 O O . LEU A 1 86 ? -3.656 -0.547 11.999 1.00 85.50 86 LEU A O 1
ATOM 670 N N . GLU A 1 87 ? -5.121 -2.239 12.222 1.00 86.81 87 GLU A N 1
ATOM 671 C CA . GLU A 1 87 ? -5.397 -2.075 13.657 1.00 86.81 87 GLU A CA 1
ATOM 672 C C . GLU A 1 87 ? -5.265 -3.408 14.403 1.00 86.81 87 GLU A C 1
ATOM 674 O O . GLU A 1 87 ? -5.893 -3.634 15.437 1.00 86.81 87 GLU A O 1
ATOM 679 N N . LYS A 1 88 ? -4.530 -4.363 13.832 1.00 86.62 88 LYS A N 1
ATOM 680 C CA . LYS A 1 88 ? -4.497 -5.726 14.352 1.00 86.62 88 LYS A CA 1
ATOM 681 C C . LYS A 1 88 ? -3.792 -5.763 15.705 1.00 86.62 88 LYS A C 1
ATOM 683 O O . LYS A 1 88 ? -4.347 -6.309 16.654 1.00 86.62 88 LYS A O 1
ATOM 688 N N . GLU A 1 89 ? -2.587 -5.210 15.782 1.00 86.56 89 GLU A N 1
ATOM 689 C CA . GLU A 1 89 ? -1.775 -5.221 17.002 1.00 86.56 89 GLU A CA 1
ATOM 690 C C . GLU A 1 89 ? -2.427 -4.355 18.086 1.00 86.56 89 GLU A C 1
ATOM 692 O O . GLU A 1 89 ? -2.473 -4.756 19.250 1.00 86.56 89 GLU A O 1
ATOM 697 N N . PHE A 1 90 ? -3.036 -3.231 17.696 1.00 88.94 90 PHE A N 1
ATOM 698 C CA . PHE A 1 90 ? -3.887 -2.426 18.568 1.00 88.94 90 PHE A CA 1
ATOM 699 C C . PHE A 1 90 ? -5.035 -3.245 19.174 1.00 88.94 90 PHE A C 1
ATOM 701 O O . PHE A 1 90 ? -5.177 -3.309 20.397 1.00 88.94 90 PHE A O 1
ATOM 708 N N . ASN A 1 91 ? -5.830 -3.920 18.342 1.00 86.88 91 ASN A N 1
ATOM 709 C CA . ASN A 1 91 ? -6.975 -4.707 18.802 1.00 86.88 91 ASN A CA 1
ATOM 710 C C . ASN A 1 91 ? -6.548 -5.907 19.663 1.00 86.88 91 ASN A C 1
ATOM 712 O O . ASN A 1 91 ? -7.203 -6.221 20.660 1.00 86.88 91 ASN A O 1
ATOM 716 N N . GLU A 1 92 ? -5.434 -6.562 19.322 1.00 88.38 92 GLU A N 1
ATOM 717 C CA . GLU A 1 92 ? -4.845 -7.629 20.137 1.00 88.38 92 GLU A CA 1
ATOM 718 C C . GLU A 1 92 ? -4.429 -7.107 21.519 1.00 88.38 92 GLU A C 1
ATOM 720 O O . GLU A 1 92 ? -4.743 -7.748 22.529 1.00 88.38 92 GLU A O 1
ATOM 725 N N . ARG A 1 93 ? -3.806 -5.922 21.583 1.00 89.38 93 ARG A N 1
ATOM 726 C CA . ARG A 1 93 ? -3.394 -5.284 22.840 1.00 89.38 93 ARG A CA 1
ATOM 727 C C . ARG A 1 93 ? -4.585 -4.874 23.703 1.00 89.38 93 ARG A C 1
ATOM 729 O O . ARG A 1 93 ? -4.593 -5.164 24.900 1.00 89.38 93 ARG A O 1
ATOM 736 N N . VAL A 1 94 ? -5.612 -4.256 23.116 1.00 89.81 94 VAL A N 1
ATOM 737 C CA . VAL A 1 94 ? -6.857 -3.920 23.830 1.00 89.81 94 VAL A CA 1
ATOM 738 C C . VAL A 1 94 ? -7.508 -5.189 24.385 1.00 89.81 94 VAL A C 1
ATOM 740 O O . VAL A 1 94 ? -7.837 -5.250 25.571 1.00 89.81 94 VAL A O 1
ATOM 743 N N . GLY A 1 95 ? -7.622 -6.240 23.569 1.00 90.81 95 GLY A N 1
ATOM 744 C CA . GLY A 1 95 ? -8.193 -7.519 23.991 1.00 90.81 95 GLY A CA 1
ATOM 745 C C . GLY A 1 95 ? -7.379 -8.237 25.075 1.00 90.81 95 GLY A C 1
ATOM 746 O O . GLY A 1 95 ? -7.943 -8.949 25.907 1.00 90.81 95 GLY A O 1
ATOM 747 N N . GLU A 1 96 ? -6.055 -8.083 25.100 1.00 93.75 96 GLU A N 1
ATOM 748 C CA . GLU A 1 96 ? -5.199 -8.566 26.190 1.00 93.75 96 GLU A CA 1
ATOM 749 C C . GLU A 1 96 ? -5.473 -7.812 27.500 1.00 93.75 96 GLU A C 1
ATOM 751 O O . GLU A 1 96 ? -5.738 -8.440 28.525 1.00 93.75 96 GLU A O 1
ATOM 756 N N . LEU A 1 97 ? -5.469 -6.479 27.460 1.00 92.19 97 LEU A N 1
ATOM 757 C CA . LEU A 1 97 ? -5.694 -5.628 28.631 1.00 92.19 97 LEU A CA 1
ATOM 758 C C . LEU A 1 97 ? -7.072 -5.866 29.259 1.00 92.19 97 LEU A C 1
ATOM 760 O O . LEU A 1 97 ? -7.173 -6.037 30.475 1.00 92.19 97 LEU A O 1
ATOM 764 N N . VAL A 1 98 ? -8.119 -5.959 28.436 1.00 95.50 98 VAL A N 1
ATOM 765 C CA . VAL A 1 98 ? -9.482 -6.238 28.909 1.00 95.50 98 VAL A CA 1
ATOM 766 C C . VAL A 1 98 ? -9.577 -7.614 29.568 1.00 95.50 98 VAL A C 1
ATOM 768 O O . VAL A 1 98 ? -10.150 -7.743 30.651 1.00 95.50 98 VAL A O 1
ATOM 771 N N . ARG A 1 99 ? -8.960 -8.650 28.980 1.00 95.75 99 ARG A N 1
ATOM 772 C CA . ARG A 1 99 ? -8.916 -9.994 29.589 1.00 95.75 99 ARG A CA 1
ATOM 773 C C . ARG A 1 99 ? -8.173 -10.020 30.925 1.00 95.75 99 ARG A C 1
ATOM 775 O O . ARG A 1 99 ? -8.508 -10.838 31.777 1.00 95.75 99 ARG A O 1
ATOM 782 N N . ASN A 1 100 ? -7.221 -9.112 31.121 1.00 95.62 100 ASN A N 1
ATOM 783 C CA . ASN A 1 100 ? -6.475 -8.955 32.368 1.00 95.62 100 ASN A CA 1
ATOM 784 C C . ASN A 1 100 ? -7.188 -8.060 33.402 1.00 95.62 100 ASN A C 1
ATOM 786 O O . ASN A 1 100 ? -6.623 -7.775 34.457 1.00 95.62 100 ASN A O 1
ATOM 790 N N . GLY A 1 101 ? -8.433 -7.647 33.136 1.00 95.56 101 GLY A N 1
ATOM 791 C CA . GLY A 1 101 ? -9.271 -6.896 34.074 1.00 95.56 101 GLY A CA 1
ATOM 792 C C . GLY A 1 101 ? -9.176 -5.374 33.948 1.00 95.56 101 GLY A C 1
ATOM 793 O O . GLY A 1 101 ? -9.773 -4.668 34.761 1.00 95.56 101 GLY A O 1
ATOM 794 N N . THR A 1 102 ? -8.466 -4.850 32.946 1.00 95.31 102 THR A N 1
ATOM 795 C CA . THR A 1 102 ? -8.444 -3.411 32.658 1.00 95.31 102 THR A CA 1
ATOM 796 C C . THR A 1 102 ? -9.772 -2.990 32.015 1.00 95.31 102 THR A C 1
ATOM 798 O O . THR A 1 102 ? -10.201 -3.625 31.050 1.00 95.31 102 THR A O 1
ATOM 801 N N . PRO A 1 103 ? -10.437 -1.917 32.486 1.00 96.81 103 PRO A N 1
ATOM 802 C CA . PRO A 1 103 ? -11.623 -1.386 31.817 1.00 96.81 103 PRO A CA 1
ATOM 803 C C . PRO A 1 103 ? -11.332 -1.022 30.357 1.00 96.81 103 PRO A C 1
ATOM 805 O O . PRO A 1 103 ? -10.281 -0.454 30.062 1.00 96.81 103 PRO A O 1
ATOM 808 N N . GLU A 1 104 ? -12.269 -1.300 29.453 1.00 92.25 104 GLU A N 1
ATOM 809 C CA . GLU A 1 104 ? -12.080 -1.142 28.002 1.00 92.25 104 GLU A CA 1
ATOM 810 C C . GLU A 1 104 ? -11.614 0.266 27.597 1.00 92.25 104 GLU A C 1
ATOM 812 O O . GLU A 1 104 ? -10.653 0.406 26.848 1.00 92.25 104 GLU A O 1
ATOM 817 N N . GLU A 1 105 ? -12.198 1.322 28.167 1.00 94.69 105 GLU A N 1
ATOM 818 C CA . GLU A 1 105 ? -11.780 2.707 27.898 1.00 94.69 105 GLU A CA 1
ATOM 819 C C . GLU A 1 105 ? -10.320 2.990 28.295 1.00 94.69 105 GLU A C 1
ATOM 821 O O . GLU A 1 105 ? -9.630 3.791 27.659 1.00 94.69 105 GLU A O 1
ATOM 826 N N . VAL A 1 106 ? -9.840 2.345 29.362 1.00 94.00 106 VAL A N 1
ATOM 827 C CA . VAL A 1 106 ? -8.451 2.461 29.825 1.00 94.00 106 VAL A CA 1
ATOM 828 C C . VAL A 1 106 ? -7.537 1.640 28.920 1.00 94.00 106 VAL A C 1
ATOM 830 O O . VAL A 1 106 ? -6.479 2.130 28.535 1.00 94.00 106 VAL A O 1
ATOM 833 N N . ALA A 1 107 ? -7.973 0.444 28.516 1.00 89.00 107 ALA A N 1
ATOM 834 C CA . ALA A 1 107 ? -7.248 -0.413 27.585 1.00 89.00 107 ALA A CA 1
ATOM 835 C C . ALA A 1 107 ? -7.044 0.258 26.217 1.00 89.00 107 ALA A C 1
ATOM 837 O O . ALA A 1 107 ? -5.930 0.269 25.697 1.00 89.00 107 ALA A O 1
ATOM 838 N N . ILE A 1 108 ? -8.094 0.883 25.672 1.00 89.44 108 ILE A N 1
ATOM 839 C CA . ILE A 1 108 ? -8.039 1.674 24.434 1.00 89.44 108 ILE A CA 1
ATOM 840 C C . ILE A 1 108 ? -7.032 2.814 24.573 1.00 89.44 108 ILE A C 1
ATOM 842 O O . ILE A 1 108 ? -6.212 3.026 23.681 1.00 89.44 108 ILE A O 1
ATOM 846 N N . ARG A 1 109 ? -7.063 3.549 25.691 1.00 88.94 109 ARG A N 1
ATOM 847 C CA . ARG A 1 109 ? -6.157 4.682 25.928 1.00 88.94 109 ARG A CA 1
ATOM 848 C C . ARG A 1 109 ? -4.701 4.244 26.035 1.00 88.94 109 ARG A C 1
ATOM 850 O O . ARG A 1 109 ? -3.833 4.921 25.494 1.00 88.94 109 ARG A O 1
ATOM 857 N N . GLU A 1 110 ? -4.444 3.138 26.726 1.00 90.56 110 GLU A N 1
ATOM 858 C CA . GLU A 1 110 ? -3.104 2.571 26.863 1.00 90.56 110 GLU A CA 1
ATOM 859 C C . GLU A 1 110 ? -2.567 2.103 25.506 1.00 90.56 110 GLU A C 1
ATOM 861 O O . GLU A 1 110 ? -1.489 2.530 25.104 1.00 90.56 110 GLU A O 1
ATOM 866 N N . ALA A 1 111 ? -3.349 1.317 24.759 1.00 88.00 111 ALA A N 1
ATOM 867 C CA . ALA A 1 111 ? -2.965 0.858 23.425 1.00 88.00 111 ALA A CA 1
ATOM 868 C C . ALA A 1 111 ? -2.774 2.023 22.437 1.00 88.00 111 ALA A C 1
ATOM 870 O O . ALA A 1 111 ? -1.853 2.002 21.631 1.00 88.00 111 ALA A O 1
ATOM 871 N N . SER A 1 112 ? -3.584 3.084 22.538 1.00 84.81 112 SER A N 1
ATOM 872 C CA . SER A 1 112 ? -3.447 4.285 21.693 1.00 84.81 112 SER A CA 1
ATOM 873 C C . SER A 1 112 ? -2.145 5.049 21.949 1.00 84.81 112 SER A C 1
ATOM 875 O O . SER A 1 112 ? -1.693 5.797 21.086 1.00 84.81 112 SER A O 1
ATOM 877 N N . GLY A 1 113 ? -1.564 4.907 23.144 1.00 83.69 113 GLY A N 1
ATOM 878 C CA . GLY A 1 113 ? -0.290 5.524 23.512 1.00 83.69 113 GLY A CA 1
ATOM 879 C C . GLY A 1 113 ? 0.940 4.725 23.074 1.00 83.69 113 GLY A C 1
ATOM 880 O O . GLY A 1 113 ? 2.053 5.243 23.166 1.00 83.69 113 GLY A O 1
ATOM 881 N N . ASP A 1 114 ? 0.765 3.487 22.606 1.00 85.25 114 ASP A N 1
ATOM 882 C CA . ASP A 1 114 ? 1.860 2.612 22.196 1.00 85.25 114 ASP A CA 1
ATOM 883 C C . ASP A 1 114 ? 2.192 2.809 20.709 1.00 85.25 114 ASP A C 1
ATOM 885 O O . ASP A 1 114 ? 1.503 2.329 19.810 1.00 85.25 114 ASP A O 1
ATOM 889 N N . CYS A 1 115 ? 3.291 3.515 20.441 1.00 82.25 115 CYS A N 1
ATOM 890 C CA . CYS A 1 115 ? 3.751 3.801 19.081 1.00 82.25 115 CYS A CA 1
ATOM 891 C C . CYS A 1 115 ? 4.409 2.606 18.371 1.00 82.25 115 CYS A C 1
ATOM 893 O O . CYS A 1 115 ? 4.867 2.746 17.233 1.00 82.25 115 CYS A O 1
ATOM 895 N N . THR A 1 116 ? 4.507 1.450 19.033 1.00 85.88 116 THR A N 1
ATOM 896 C CA . THR A 1 116 ? 5.070 0.234 18.440 1.00 85.88 116 THR A CA 1
ATOM 897 C C . THR A 1 116 ? 4.027 -0.612 17.713 1.00 85.88 116 THR A C 1
ATOM 899 O O . THR A 1 116 ? 4.417 -1.403 16.855 1.00 85.88 116 THR A O 1
ATOM 902 N N . LEU A 1 117 ? 2.735 -0.394 17.990 1.00 85.50 117 LEU A N 1
ATOM 903 C CA . LEU A 1 117 ? 1.623 -1.150 17.412 1.00 85.50 117 LEU A CA 1
ATOM 904 C C . LEU A 1 117 ? 1.303 -0.705 15.981 1.00 85.50 117 LEU A C 1
ATOM 906 O O . LEU A 1 117 ? 1.287 0.487 15.667 1.00 85.50 117 LEU A O 1
ATOM 910 N N . ASP A 1 118 ? 1.037 -1.681 15.110 1.00 86.62 118 ASP A N 1
ATOM 911 C CA . ASP A 1 118 ? 0.639 -1.516 13.706 1.00 86.62 118 ASP A CA 1
ATOM 912 C C . ASP A 1 118 ? 1.564 -0.545 12.950 1.00 86.62 118 ASP A C 1
ATOM 914 O O . ASP A 1 118 ? 1.151 0.250 12.093 1.00 86.62 118 ASP A O 1
ATOM 918 N N . ARG A 1 119 ? 2.852 -0.594 13.316 1.00 89.06 119 ARG A N 1
ATOM 919 C CA . ARG A 1 119 ? 3.873 0.371 12.906 1.00 89.06 119 ARG A CA 1
ATOM 920 C C . ARG A 1 119 ? 4.189 0.300 11.419 1.00 89.06 119 ARG A C 1
ATOM 922 O O . ARG A 1 119 ? 4.638 1.287 10.850 1.00 89.06 119 ARG A O 1
ATOM 929 N N . LEU A 1 120 ? 4.021 -0.858 10.793 1.00 91.69 120 LEU A N 1
ATOM 930 C CA . LEU A 1 120 ? 4.434 -1.095 9.416 1.00 91.69 120 LEU A CA 1
ATOM 931 C C . LEU A 1 120 ? 3.221 -1.254 8.503 1.00 91.69 120 LEU A C 1
ATOM 933 O O . LEU A 1 120 ? 2.436 -2.185 8.654 1.00 91.69 120 LEU A O 1
ATOM 937 N N . VAL A 1 121 ? 3.112 -0.381 7.505 1.00 93.50 121 VAL A N 1
ATOM 938 C CA . VAL A 1 121 ? 2.010 -0.373 6.541 1.00 93.50 121 VAL A CA 1
ATOM 939 C C . VAL A 1 121 ? 2.550 -0.614 5.140 1.00 93.50 121 VAL A C 1
ATOM 941 O O . VAL A 1 121 ? 3.483 0.051 4.691 1.00 93.50 121 VAL A O 1
ATOM 944 N N . ALA A 1 122 ? 1.947 -1.563 4.428 1.00 94.75 122 ALA A N 1
ATOM 945 C CA . ALA A 1 122 ? 2.257 -1.792 3.025 1.00 94.75 122 ALA A CA 1
ATOM 946 C C . ALA A 1 122 ? 1.513 -0.790 2.131 1.00 94.75 122 ALA A C 1
ATOM 948 O O . ALA A 1 122 ? 0.293 -0.637 2.216 1.00 94.75 122 ALA A O 1
ATOM 949 N N . VAL A 1 123 ? 2.240 -0.156 1.221 1.00 96.69 123 VAL A N 1
ATOM 950 C CA . VAL A 1 123 ? 1.688 0.704 0.175 1.00 96.69 123 VAL A CA 1
ATOM 951 C C . VAL A 1 123 ? 2.173 0.241 -1.187 1.00 96.69 123 VAL A C 1
ATOM 953 O O . VAL A 1 123 ? 3.263 -0.313 -1.304 1.00 96.69 123 VAL A O 1
ATOM 956 N N . ALA A 1 124 ? 1.385 0.460 -2.230 1.00 96.19 124 ALA A N 1
ATOM 957 C CA . ALA A 1 124 ? 1.793 0.184 -3.603 1.00 96.19 124 ALA A CA 1
ATOM 958 C C . ALA A 1 124 ? 1.872 1.489 -4.406 1.00 96.19 124 ALA A C 1
ATOM 960 O O . ALA A 1 124 ? 0.974 2.323 -4.276 1.00 96.19 124 ALA A O 1
ATOM 961 N N . PRO A 1 125 ? 2.922 1.691 -5.222 1.00 95.38 125 PRO A N 1
ATOM 962 C CA . PRO A 1 125 ? 3.096 2.927 -5.973 1.00 95.38 125 PRO A CA 1
ATOM 963 C C . PRO A 1 125 ? 2.007 3.085 -7.030 1.00 95.38 125 PRO A C 1
ATOM 965 O O . PRO A 1 125 ? 1.602 2.108 -7.665 1.00 95.38 125 PRO A O 1
ATOM 968 N N . ILE A 1 126 ? 1.599 4.326 -7.273 1.00 95.00 126 ILE A N 1
ATOM 969 C CA . ILE A 1 126 ? 0.801 4.690 -8.439 1.00 95.00 126 ILE A CA 1
ATOM 970 C C . ILE A 1 126 ? 1.759 5.132 -9.544 1.00 95.00 126 ILE A C 1
ATOM 972 O O . ILE A 1 126 ? 2.656 5.945 -9.336 1.00 95.00 126 ILE A O 1
ATOM 976 N N . ARG A 1 127 ? 1.616 4.529 -10.722 1.00 92.50 127 ARG A N 1
ATOM 977 C CA . ARG A 1 127 ? 2.450 4.780 -11.900 1.00 92.50 127 ARG A CA 1
ATOM 978 C C . ARG A 1 127 ? 1.609 5.445 -12.976 1.00 92.50 127 ARG A C 1
ATOM 980 O O . ARG A 1 127 ? 0.428 5.120 -13.133 1.00 92.50 127 ARG A O 1
ATOM 987 N N . ALA A 1 128 ? 2.228 6.317 -13.763 1.00 91.38 128 ALA A N 1
ATOM 988 C CA . ALA A 1 128 ? 1.542 6.906 -14.903 1.00 91.38 128 ALA A CA 1
ATOM 989 C C . ALA A 1 128 ? 1.268 5.833 -15.976 1.00 91.38 128 ALA A C 1
ATOM 991 O O . ALA A 1 128 ? 2.004 4.848 -16.131 1.00 91.38 128 ALA A O 1
ATOM 992 N N . TYR A 1 129 ? 0.191 6.005 -16.741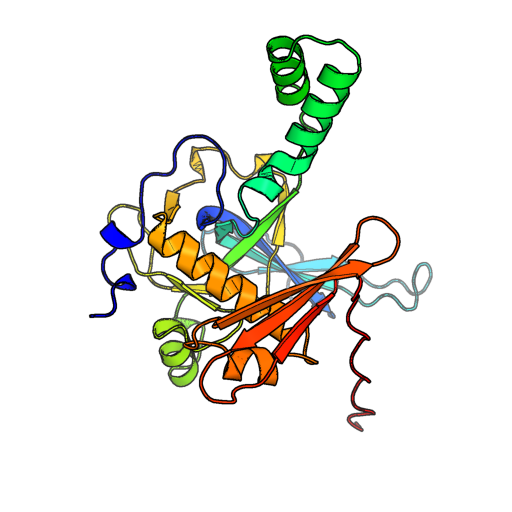 1.00 90.50 129 TYR A N 1
ATOM 993 C CA . TYR A 1 129 ? -0.155 5.089 -17.833 1.00 90.50 129 TYR A CA 1
ATOM 994 C C . TYR A 1 129 ? 0.852 5.142 -18.996 1.00 90.50 129 TYR A C 1
ATOM 996 O O . TYR A 1 129 ? 0.941 4.215 -19.810 1.00 90.50 129 TYR A O 1
ATOM 1004 N N . GLU A 1 130 ? 1.608 6.227 -19.081 1.00 89.25 130 GLU A N 1
ATOM 1005 C CA . GLU A 1 130 ? 2.644 6.526 -20.065 1.00 89.25 130 GLU A CA 1
ATOM 1006 C C . GLU A 1 130 ? 3.897 5.683 -19.834 1.00 89.25 130 GLU A C 1
ATOM 1008 O O . GLU A 1 130 ? 4.592 5.345 -20.788 1.00 89.25 130 GLU A O 1
ATOM 1013 N N . GLU A 1 131 ? 4.125 5.241 -18.596 1.00 85.94 131 GLU A N 1
ATOM 1014 C CA . GLU A 1 131 ? 5.251 4.383 -18.216 1.00 85.94 131 GLU A CA 1
ATOM 1015 C C . GLU A 1 131 ? 5.094 2.927 -18.701 1.00 85.94 131 GLU A C 1
ATOM 1017 O O . GLU A 1 131 ? 5.922 2.062 -18.411 1.00 85.94 131 GLU A O 1
ATOM 1022 N N . THR A 1 132 ? 4.016 2.611 -19.426 1.00 86.69 132 THR A N 1
ATOM 1023 C CA . THR A 1 132 ? 3.746 1.264 -19.929 1.00 86.69 132 THR A CA 1
ATOM 1024 C C . THR A 1 132 ? 3.314 1.235 -21.393 1.00 86.69 132 THR A C 1
ATOM 1026 O O . THR A 1 132 ? 2.983 2.251 -22.001 1.00 86.69 132 THR A O 1
ATOM 1029 N N . THR A 1 133 ? 3.318 0.039 -21.988 1.00 86.00 133 THR A N 1
ATOM 1030 C CA . THR A 1 133 ? 2.975 -0.137 -23.405 1.00 86.00 133 THR A CA 1
ATOM 1031 C C . THR A 1 133 ? 1.476 0.086 -23.655 1.00 86.00 133 THR A C 1
ATOM 1033 O O . THR A 1 133 ? 0.661 -0.257 -22.793 1.00 86.00 133 THR A O 1
ATOM 1036 N N . PRO A 1 134 ? 1.060 0.566 -24.846 1.00 85.19 134 PRO A N 1
ATOM 1037 C CA . PRO A 1 134 ? -0.354 0.830 -25.144 1.00 85.19 134 PRO A CA 1
ATOM 1038 C C . PRO A 1 134 ? -1.274 -0.380 -24.919 1.00 85.19 134 PRO A C 1
ATOM 1040 O O . PRO A 1 134 ? -2.340 -0.257 -24.324 1.00 85.19 134 PRO A O 1
ATOM 1043 N N . LYS A 1 135 ? -0.828 -1.584 -25.310 1.00 79.44 135 LYS A N 1
ATOM 1044 C CA . LYS A 1 135 ? -1.579 -2.831 -25.090 1.00 79.44 135 LYS A CA 1
ATOM 1045 C C . LYS A 1 135 ? -1.765 -3.145 -23.601 1.00 79.44 135 LYS A C 1
ATOM 1047 O O . LYS A 1 135 ? -2.816 -3.638 -23.202 1.00 79.44 135 LYS A O 1
ATOM 1052 N N . ARG A 1 136 ? -0.743 -2.889 -22.775 1.00 82.44 136 ARG A N 1
ATOM 1053 C CA . ARG A 1 136 ? -0.819 -3.104 -21.324 1.00 82.44 136 ARG A CA 1
ATOM 1054 C C . ARG A 1 136 ? -1.715 -2.056 -20.665 1.00 82.44 136 ARG A C 1
ATOM 1056 O O . ARG A 1 136 ? -2.505 -2.427 -19.806 1.00 82.44 136 ARG A O 1
ATOM 1063 N N . ARG A 1 137 ? -1.640 -0.799 -21.107 1.00 86.19 137 ARG A N 1
ATOM 1064 C CA . ARG A 1 137 ? -2.477 0.312 -20.633 1.00 86.19 137 ARG A CA 1
ATOM 1065 C C . ARG A 1 137 ? -3.970 -0.006 -20.725 1.00 86.19 137 ARG A C 1
ATOM 1067 O O . ARG A 1 137 ? -4.673 0.147 -19.734 1.00 86.19 137 ARG A O 1
ATOM 1074 N N . GLU A 1 138 ? -4.429 -0.507 -21.870 1.00 82.25 138 GLU A N 1
ATOM 1075 C CA . GLU A 1 138 ? -5.845 -0.846 -22.072 1.00 82.25 138 GLU A CA 1
ATOM 1076 C C . GLU A 1 138 ? -6.321 -1.962 -21.127 1.00 82.25 138 GLU A C 1
ATOM 1078 O O . GLU A 1 138 ? -7.364 -1.856 -20.483 1.00 82.25 138 GLU A O 1
ATOM 1083 N N . GLY A 1 139 ? -5.509 -3.010 -20.961 1.00 81.06 139 GLY A N 1
ATOM 1084 C CA . GLY A 1 139 ? -5.817 -4.099 -20.028 1.00 81.06 139 GLY A CA 1
ATOM 1085 C C . GLY A 1 139 ? -5.845 -3.663 -18.557 1.00 81.06 139 GLY A C 1
ATOM 1086 O O . GLY A 1 139 ? -6.563 -4.256 -17.754 1.00 81.06 139 GLY A O 1
ATOM 1087 N N . ILE A 1 140 ? -5.068 -2.639 -18.191 1.00 84.25 140 ILE A N 1
ATOM 1088 C CA . ILE A 1 140 ? -5.086 -2.060 -16.841 1.00 84.25 140 ILE A CA 1
ATOM 1089 C C . ILE A 1 140 ? -6.346 -1.218 -16.640 1.00 84.25 140 ILE A C 1
ATOM 1091 O O . ILE A 1 140 ? -7.048 -1.426 -15.655 1.00 84.25 140 ILE A O 1
ATOM 1095 N N . ARG A 1 141 ? -6.665 -0.322 -17.585 1.00 81.88 141 ARG A N 1
ATOM 1096 C CA . ARG A 1 141 ? -7.861 0.537 -17.522 1.00 81.88 141 ARG A CA 1
ATOM 1097 C C . ARG A 1 141 ? -9.145 -0.271 -17.405 1.00 81.88 141 ARG A C 1
ATOM 1099 O O . ARG A 1 141 ? -10.008 0.051 -16.607 1.00 81.88 141 ARG A O 1
ATOM 1106 N N . THR A 1 142 ? -9.238 -1.371 -18.145 1.00 75.88 142 THR A N 1
ATOM 1107 C CA . THR A 1 142 ? -10.385 -2.290 -18.085 1.00 75.88 142 THR A CA 1
ATOM 1108 C C . THR A 1 142 ? -10.370 -3.214 -16.863 1.00 75.88 142 THR A C 1
ATOM 1110 O O . THR A 1 142 ? -11.282 -4.021 -16.692 1.00 75.88 142 THR A O 1
ATOM 1113 N N . GLY A 1 143 ? -9.336 -3.146 -16.012 1.00 71.75 143 GLY A N 1
ATOM 1114 C CA . GLY A 1 143 ? -9.201 -3.983 -14.819 1.00 71.75 143 GLY A CA 1
ATOM 1115 C C . GLY A 1 143 ? -9.041 -5.481 -15.102 1.00 71.75 143 GLY A C 1
ATOM 1116 O O . GLY A 1 143 ? -9.247 -6.322 -14.218 1.00 71.75 143 GLY A O 1
ATOM 1117 N N . GLN A 1 144 ? -8.681 -5.820 -16.341 1.00 72.25 144 GLN A N 1
ATOM 1118 C CA . GLN A 1 144 ? -8.431 -7.185 -16.799 1.00 72.25 144 GLN A CA 1
ATOM 1119 C C . GLN A 1 144 ? -7.020 -7.660 -16.441 1.00 72.25 144 GLN A C 1
ATOM 1121 O O . GLN A 1 144 ? -6.734 -8.857 -16.468 1.00 72.25 144 GLN A O 1
ATOM 1126 N N . ARG A 1 145 ? -6.108 -6.737 -16.112 1.00 79.50 145 ARG A N 1
ATOM 1127 C CA . ARG A 1 145 ? -4.718 -7.071 -15.811 1.00 79.50 145 ARG A CA 1
ATOM 1128 C C . ARG A 1 145 ? -4.508 -7.368 -14.324 1.00 79.50 145 ARG A C 1
ATOM 1130 O O . ARG A 1 145 ? -4.676 -6.512 -13.460 1.00 79.50 145 ARG A O 1
ATOM 1137 N N . HIS A 1 146 ? -4.064 -8.590 -14.034 1.00 81.94 146 HIS A N 1
ATOM 1138 C CA . HIS A 1 146 ? -3.660 -8.990 -12.686 1.00 81.94 146 HIS A CA 1
ATOM 1139 C C . HIS A 1 146 ? -2.468 -8.175 -12.175 1.00 81.94 146 HIS A C 1
ATOM 1141 O O . HIS A 1 146 ? -1.556 -7.844 -12.936 1.00 81.94 146 HIS A O 1
ATOM 1147 N N . GLY A 1 147 ? -2.458 -7.915 -10.865 1.00 84.62 147 GLY A N 1
ATOM 1148 C CA . GLY A 1 147 ? -1.400 -7.142 -10.211 1.00 84.62 147 GLY A CA 1
ATOM 1149 C C . GLY A 1 147 ? -1.471 -5.642 -10.473 1.00 84.62 147 GLY A C 1
ATOM 1150 O O . GLY A 1 147 ? -0.505 -4.942 -10.199 1.00 84.62 147 GLY A O 1
ATOM 1151 N N . THR A 1 148 ? -2.592 -5.152 -10.997 1.00 91.19 148 THR A N 1
ATOM 1152 C CA . THR A 1 148 ? -2.803 -3.726 -11.243 1.00 91.19 148 THR A CA 1
ATOM 1153 C C . THR A 1 148 ? -4.184 -3.300 -10.779 1.00 91.19 148 THR A C 1
ATOM 1155 O O . THR A 1 148 ? -5.107 -4.118 -10.773 1.00 91.19 148 THR A O 1
ATOM 1158 N N . PHE A 1 149 ? -4.321 -2.029 -10.424 1.00 92.50 149 PHE A N 1
ATOM 1159 C CA . PHE A 1 149 ? -5.599 -1.406 -10.099 1.00 92.50 149 PHE A CA 1
ATOM 1160 C C . PHE A 1 149 ? -5.681 -0.043 -10.804 1.00 92.50 149 PHE A C 1
ATOM 1162 O O . PHE A 1 149 ? -4.752 0.750 -10.646 1.00 92.50 149 PHE A O 1
ATOM 1169 N N . PRO A 1 150 ? -6.702 0.216 -11.640 1.00 92.62 150 PRO A N 1
ATOM 1170 C CA . PRO A 1 150 ? -6.802 1.470 -12.385 1.00 92.62 150 PRO A CA 1
ATOM 1171 C C . PRO A 1 150 ? -7.099 2.633 -11.440 1.00 92.62 150 PRO A C 1
ATOM 1173 O O . PRO A 1 150 ? -7.857 2.448 -10.504 1.00 92.62 150 PRO A O 1
ATOM 1176 N N . VAL A 1 151 ? -6.537 3.815 -11.697 1.00 93.00 151 VAL A N 1
ATOM 1177 C CA . VAL A 1 151 ? -6.792 5.047 -10.933 1.00 93.00 151 VAL A CA 1
ATOM 1178 C C . VAL A 1 151 ? -7.209 6.153 -11.913 1.00 93.00 151 VAL A C 1
ATOM 1180 O O . VAL A 1 151 ? -6.424 6.481 -12.813 1.00 93.00 151 VAL A O 1
ATOM 1183 N N . PRO A 1 152 ? -8.430 6.709 -11.807 1.00 92.06 152 PRO A N 1
ATOM 1184 C CA . PRO A 1 152 ? -8.833 7.858 -12.606 1.00 92.06 152 PRO A CA 1
ATOM 1185 C C . PRO A 1 152 ? -8.122 9.127 -12.130 1.00 92.06 152 PRO A C 1
ATOM 1187 O O . PRO A 1 152 ? -7.655 9.209 -10.995 1.00 92.06 152 PRO A O 1
ATOM 1190 N N . GLY A 1 153 ? -8.045 10.124 -13.008 1.00 92.75 153 GLY A N 1
ATOM 1191 C CA . GLY A 1 153 ? -7.590 11.451 -12.607 1.00 92.75 153 GLY A CA 1
ATOM 1192 C C . GLY A 1 153 ? -8.672 12.169 -11.802 1.00 92.75 153 GLY A C 1
ATOM 1193 O O . GLY A 1 153 ? -9.859 11.973 -12.054 1.00 92.75 153 GLY A O 1
ATOM 1194 N N . SER A 1 154 ? -8.269 13.024 -10.868 1.00 94.00 154 SER A N 1
ATOM 1195 C CA . SER A 1 154 ? -9.170 13.924 -10.149 1.00 94.00 154 SER A CA 1
ATOM 1196 C C . SER A 1 154 ? -8.515 15.283 -9.961 1.00 94.00 154 SER A C 1
ATOM 1198 O O . SER A 1 154 ? -7.502 15.417 -9.273 1.00 94.00 154 SER A O 1
ATOM 1200 N N . SER A 1 155 ? -9.128 16.320 -10.531 1.00 91.56 155 SER A N 1
ATOM 1201 C CA . SER A 1 155 ? -8.680 17.698 -10.321 1.00 91.56 155 SER A CA 1
ATOM 1202 C C . SER A 1 155 ? -8.958 18.192 -8.901 1.00 91.56 155 SER A C 1
ATOM 1204 O O . SER A 1 155 ? -8.256 19.080 -8.432 1.00 91.56 155 SER A O 1
ATOM 1206 N N . ALA A 1 156 ? -9.966 17.636 -8.216 1.00 92.50 156 ALA A N 1
ATOM 1207 C CA . ALA A 1 156 ? -10.314 18.025 -6.848 1.00 92.50 156 ALA A CA 1
ATOM 1208 C C . ALA A 1 156 ? -9.209 17.656 -5.846 1.00 92.50 156 ALA A C 1
ATOM 1210 O O . ALA A 1 156 ? -8.927 18.421 -4.928 1.00 92.50 156 ALA A O 1
ATOM 1211 N N . TYR A 1 157 ? -8.552 16.518 -6.073 1.00 92.06 157 TYR A N 1
ATOM 1212 C CA . TYR A 1 157 ? -7.500 15.980 -5.208 1.00 92.06 157 TYR A CA 1
ATOM 1213 C C . TYR A 1 157 ? -6.090 16.100 -5.807 1.00 92.06 157 TYR A C 1
ATOM 1215 O O . TYR A 1 157 ? -5.138 15.567 -5.240 1.00 92.06 157 TYR A O 1
ATOM 1223 N N . CYS A 1 158 ? -5.941 16.783 -6.950 1.00 90.62 158 CYS A N 1
ATOM 1224 C CA . CYS A 1 158 ? -4.682 16.891 -7.701 1.00 90.62 158 CYS A CA 1
ATOM 1225 C C . CYS A 1 158 ? -4.058 15.522 -8.046 1.00 90.62 158 CYS A C 1
ATOM 1227 O O . CYS A 1 158 ? -2.843 15.342 -7.958 1.00 90.62 158 CYS A O 1
ATOM 1229 N N . ILE A 1 159 ? -4.892 14.547 -8.416 1.00 92.75 159 ILE A N 1
ATOM 1230 C CA . ILE A 1 159 ? -4.474 13.190 -8.782 1.00 92.75 159 ILE A CA 1
ATOM 1231 C C . ILE A 1 159 ? -4.445 13.072 -10.304 1.00 92.75 159 ILE A C 1
ATOM 1233 O O . ILE A 1 159 ? -5.465 13.241 -10.970 1.00 92.75 159 ILE A O 1
ATOM 1237 N N . GLU A 1 160 ? -3.286 12.724 -10.854 1.00 92.06 160 GLU A N 1
ATOM 1238 C CA . GLU A 1 160 ? -3.150 12.380 -12.269 1.00 92.06 160 GLU A CA 1
ATOM 1239 C C . GLU A 1 160 ? -3.617 10.936 -12.533 1.00 92.06 160 GLU A C 1
ATOM 1241 O O . GLU A 1 160 ? -3.442 10.056 -11.682 1.00 92.06 160 GLU A O 1
ATOM 1246 N N . PRO A 1 161 ? -4.199 10.649 -13.713 1.00 92.00 161 PRO A N 1
ATOM 1247 C CA . PRO A 1 161 ? -4.649 9.308 -14.051 1.00 92.00 161 PRO A CA 1
ATOM 1248 C C . PRO A 1 161 ? -3.469 8.339 -14.138 1.00 92.00 161 PRO A C 1
ATOM 1250 O O . PRO A 1 161 ? -2.464 8.582 -14.808 1.00 92.00 161 PRO A O 1
ATOM 1253 N N . GLY A 1 162 ? -3.627 7.173 -13.527 1.00 93.69 162 GLY A N 1
ATOM 1254 C CA . GLY A 1 162 ? -2.558 6.191 -13.440 1.00 93.69 162 GLY A CA 1
ATOM 1255 C C . GLY A 1 162 ? -3.066 4.830 -13.009 1.00 93.69 162 GLY A C 1
ATOM 1256 O O . GLY A 1 162 ? -4.235 4.487 -13.175 1.00 93.69 162 GLY A O 1
ATOM 1257 N N . TRP A 1 163 ? -2.177 4.018 -12.464 1.00 94.44 163 TRP A N 1
ATOM 1258 C CA . TRP A 1 163 ? -2.531 2.701 -11.958 1.00 94.44 163 TRP A CA 1
ATOM 1259 C C . TRP A 1 163 ? -1.652 2.314 -10.782 1.00 94.44 163 TRP A C 1
ATOM 1261 O O . TRP A 1 163 ? -0.463 2.620 -10.756 1.00 94.44 163 TRP A O 1
ATOM 1271 N N . VAL A 1 164 ? -2.231 1.605 -9.821 1.00 95.25 164 VAL A N 1
ATOM 1272 C CA . VAL A 1 164 ? -1.498 1.049 -8.687 1.00 95.25 164 VAL A CA 1
ATOM 1273 C C . VAL A 1 164 ? -0.758 -0.204 -9.137 1.00 95.25 164 VAL A C 1
ATOM 1275 O O . VAL A 1 164 ? -1.381 -1.153 -9.630 1.00 95.25 164 VAL A O 1
ATOM 1278 N N . ASP A 1 165 ? 0.555 -0.240 -8.926 1.00 93.50 165 ASP A N 1
ATOM 1279 C CA . ASP A 1 165 ? 1.367 -1.434 -9.138 1.00 93.50 165 ASP A CA 1
ATOM 1280 C C . ASP A 1 165 ? 1.361 -2.335 -7.904 1.00 93.50 165 ASP A C 1
ATOM 1282 O O . ASP A 1 165 ? 2.247 -2.291 -7.049 1.00 93.50 165 ASP A O 1
ATOM 1286 N N . LEU A 1 166 ? 0.359 -3.212 -7.838 1.00 92.38 166 LEU A N 1
ATOM 1287 C CA . LEU A 1 166 ? 0.202 -4.173 -6.745 1.00 92.38 166 LEU A CA 1
ATOM 1288 C C . LEU A 1 166 ? 1.335 -5.210 -6.700 1.00 92.38 166 LEU A C 1
ATOM 1290 O O . LEU A 1 166 ? 1.438 -5.963 -5.732 1.00 92.38 166 LEU A O 1
ATOM 1294 N N . THR A 1 167 ? 2.180 -5.285 -7.735 1.00 88.62 167 THR A N 1
ATOM 1295 C CA . THR A 1 167 ? 3.295 -6.238 -7.785 1.00 88.62 167 THR A CA 1
ATOM 1296 C C . THR A 1 167 ? 4.530 -5.764 -7.026 1.00 88.62 167 THR A C 1
ATOM 1298 O O . THR A 1 167 ? 5.357 -6.607 -6.664 1.00 88.62 167 THR A O 1
ATOM 1301 N N . ALA A 1 168 ? 4.622 -4.462 -6.743 1.00 88.50 168 ALA A N 1
ATOM 1302 C CA . ALA A 1 168 ? 5.771 -3.814 -6.123 1.00 88.50 168 ALA A CA 1
ATOM 1303 C C . ALA A 1 168 ? 5.402 -3.045 -4.833 1.00 88.50 168 ALA A C 1
ATOM 1305 O O . ALA A 1 168 ? 5.683 -1.848 -4.732 1.00 88.50 168 ALA A O 1
ATOM 1306 N N . PRO A 1 169 ? 4.767 -3.693 -3.834 1.00 92.69 169 PRO A N 1
ATOM 1307 C CA . PRO A 1 169 ? 4.467 -3.026 -2.578 1.00 92.69 169 PRO A CA 1
ATOM 1308 C C . PRO A 1 169 ? 5.754 -2.690 -1.813 1.00 92.69 169 PRO A C 1
ATOM 1310 O O . PRO A 1 169 ? 6.715 -3.460 -1.802 1.00 92.69 169 PRO A O 1
ATOM 1313 N N . THR A 1 170 ? 5.742 -1.548 -1.138 1.00 93.81 170 THR A N 1
ATOM 1314 C CA . THR A 1 170 ? 6.763 -1.092 -0.193 1.00 93.81 170 THR A CA 1
ATOM 1315 C C . THR A 1 170 ? 6.149 -1.036 1.197 1.00 93.81 170 THR A C 1
ATOM 1317 O O . THR A 1 170 ? 5.021 -0.581 1.357 1.00 93.81 170 THR A O 1
ATOM 1320 N N . THR A 1 171 ? 6.886 -1.477 2.209 1.00 94.62 171 THR A N 1
ATOM 1321 C CA . THR A 1 171 ? 6.461 -1.350 3.605 1.00 94.62 171 THR A CA 1
ATOM 1322 C C . THR A 1 171 ? 7.077 -0.101 4.213 1.00 94.62 171 THR A C 1
ATOM 1324 O O . THR A 1 171 ? 8.292 0.077 4.147 1.00 94.62 171 THR A O 1
ATOM 1327 N N . LEU A 1 172 ? 6.244 0.740 4.816 1.00 93.19 172 LEU A N 1
ATOM 1328 C CA . LEU A 1 172 ? 6.638 2.008 5.416 1.00 93.19 172 LEU A CA 1
ATOM 1329 C C . LEU A 1 172 ? 6.217 2.081 6.875 1.00 93.19 172 LEU A C 1
ATOM 1331 O O . LEU A 1 172 ? 5.269 1.428 7.302 1.00 93.19 172 LEU A O 1
ATOM 1335 N N . ASP A 1 173 ? 6.923 2.918 7.621 1.00 91.50 173 ASP A N 1
ATOM 1336 C CA . ASP A 1 173 ? 6.552 3.272 8.984 1.00 91.50 173 ASP A CA 1
ATOM 1337 C C . ASP A 1 173 ? 5.255 4.103 8.989 1.00 91.50 173 ASP A C 1
ATOM 1339 O O . ASP A 1 173 ? 5.081 4.999 8.159 1.00 91.50 173 ASP A O 1
ATOM 1343 N N . ARG A 1 174 ? 4.340 3.836 9.925 1.00 87.31 174 ARG A N 1
ATOM 1344 C CA . ARG A 1 174 ? 3.037 4.505 10.022 1.00 87.31 174 ARG A CA 1
ATOM 1345 C C . ARG A 1 174 ? 3.175 6.023 10.168 1.00 87.31 174 ARG A C 1
ATOM 1347 O O . ARG A 1 174 ? 2.301 6.766 9.725 1.00 87.31 174 ARG A O 1
ATOM 1354 N N . ASN A 1 175 ? 4.299 6.491 10.711 1.00 84.75 175 ASN A N 1
ATOM 1355 C CA . ASN A 1 175 ? 4.604 7.914 10.853 1.00 84.75 175 ASN A CA 1
ATOM 1356 C C . ASN A 1 175 ? 4.741 8.660 9.512 1.00 84.75 175 ASN A C 1
ATOM 1358 O O . ASN A 1 175 ? 4.670 9.888 9.495 1.00 84.75 175 ASN A O 1
ATOM 1362 N N . PHE A 1 176 ? 4.887 7.956 8.382 1.00 84.81 176 PHE A N 1
ATOM 1363 C CA . PHE A 1 176 ? 4.847 8.582 7.056 1.00 84.81 176 PHE A CA 1
ATOM 1364 C C . PHE A 1 176 ? 3.439 9.063 6.655 1.00 84.81 176 PHE A C 1
ATOM 1366 O O . PHE A 1 176 ? 3.326 9.930 5.792 1.00 84.81 176 PHE A O 1
ATOM 1373 N N . PHE A 1 177 ? 2.366 8.572 7.288 1.00 85.62 177 PHE A N 1
ATOM 1374 C CA . PHE A 1 177 ? 0.978 8.837 6.871 1.00 85.62 177 PHE A CA 1
ATOM 1375 C C . PHE A 1 177 ? 0.278 9.923 7.693 1.00 85.62 177 PHE A C 1
ATOM 1377 O O . PHE A 1 177 ? -0.889 9.785 8.066 1.00 85.62 177 PHE A O 1
ATOM 1384 N N . SER A 1 178 ? 0.980 11.023 7.977 1.00 81.44 178 SER A N 1
ATOM 1385 C CA . SER A 1 178 ? 0.331 12.203 8.563 1.00 81.44 178 SER A CA 1
ATOM 1386 C C . SER A 1 178 ? -0.795 12.721 7.655 1.00 81.44 178 SER A C 1
ATOM 1388 O O . SER A 1 178 ? -0.765 12.515 6.439 1.00 81.44 178 SER A O 1
ATOM 1390 N N . SER A 1 179 ? -1.769 13.438 8.222 1.00 77.75 179 SER A N 1
ATOM 1391 C CA . SER A 1 179 ? -2.900 14.005 7.469 1.00 77.75 179 SER A CA 1
ATOM 1392 C C . SER A 1 179 ? -2.469 14.866 6.277 1.00 77.75 179 SER A C 1
ATOM 1394 O O . SER A 1 179 ? -3.157 14.884 5.268 1.00 77.75 179 SER A O 1
ATOM 1396 N N . ASN A 1 180 ? -1.303 15.514 6.348 1.00 82.94 180 ASN A N 1
ATOM 1397 C CA . ASN A 1 180 ? -0.777 16.355 5.267 1.00 82.94 180 ASN A CA 1
ATOM 1398 C C . ASN A 1 180 ? -0.303 15.564 4.039 1.00 82.94 180 ASN A C 1
ATOM 1400 O O . ASN A 1 180 ? -0.117 16.146 2.974 1.00 82.94 180 ASN A O 1
ATOM 1404 N N . PHE A 1 181 ? -0.075 14.258 4.185 1.00 88.44 181 PHE A N 1
ATOM 1405 C CA . PHE A 1 181 ? 0.357 13.387 3.094 1.00 88.44 181 PHE A CA 1
ATOM 1406 C C . PHE A 1 181 ? -0.765 12.482 2.580 1.00 88.44 181 PHE A C 1
ATOM 1408 O O . PHE A 1 181 ? -0.527 11.731 1.642 1.00 88.44 181 PHE A O 1
ATOM 1415 N N . ARG A 1 182 ? -1.974 12.546 3.152 1.00 93.19 182 ARG A N 1
ATOM 1416 C CA . ARG A 1 182 ? -3.157 11.813 2.674 1.00 93.19 182 ARG A CA 1
ATOM 1417 C C . ARG A 1 182 ? -3.976 12.739 1.780 1.00 93.19 182 ARG A C 1
ATOM 1419 O O . ARG A 1 182 ? -4.496 13.738 2.260 1.00 93.19 182 ARG A O 1
ATOM 1426 N N . LEU A 1 183 ? -4.064 12.422 0.490 1.00 93.62 183 LEU A N 1
ATOM 1427 C CA . LEU A 1 183 ? -4.759 13.274 -0.482 1.00 93.62 183 LEU A CA 1
ATOM 1428 C C . LEU A 1 183 ? -6.245 12.934 -0.590 1.00 93.62 183 LEU A C 1
ATOM 1430 O O . LEU A 1 183 ? -7.075 13.833 -0.649 1.00 93.62 183 LEU A O 1
ATOM 1434 N N . ALA A 1 184 ? -6.571 11.642 -0.624 1.00 95.50 184 ALA A N 1
ATOM 1435 C CA . ALA A 1 184 ? -7.931 11.142 -0.792 1.00 95.50 184 ALA A CA 1
ATOM 1436 C C . ALA A 1 184 ? -8.048 9.708 -0.260 1.00 95.50 184 ALA A C 1
ATOM 1438 O O . ALA A 1 184 ? -7.042 9.029 -0.042 1.00 95.50 184 ALA A O 1
ATOM 1439 N N . SER A 1 185 ? -9.276 9.233 -0.113 1.00 95.62 185 SER A N 1
ATOM 1440 C CA . SER A 1 185 ? -9.602 7.834 0.157 1.00 95.62 185 SER A CA 1
ATOM 1441 C C . SER A 1 185 ? -10.485 7.294 -0.958 1.00 95.62 185 SER A C 1
ATOM 1443 O O . SER A 1 185 ? -11.229 8.042 -1.591 1.00 95.62 185 SER A O 1
ATOM 1445 N N . LEU A 1 186 ? -10.435 5.986 -1.199 1.00 95.19 186 LEU A N 1
ATOM 1446 C CA . LEU A 1 186 ? -11.434 5.344 -2.051 1.00 95.19 186 LEU A CA 1
ATOM 1447 C C . LEU A 1 186 ? -12.815 5.407 -1.392 1.00 95.19 186 LEU A C 1
ATOM 1449 O O . LEU A 1 186 ? -12.934 5.285 -0.170 1.00 95.19 186 LEU A O 1
ATOM 1453 N N . THR A 1 187 ? -13.861 5.539 -2.206 1.00 92.88 187 THR A N 1
ATOM 1454 C CA . THR A 1 187 ? -15.231 5.226 -1.771 1.00 92.88 187 THR A CA 1
ATOM 1455 C C . THR A 1 187 ? -15.350 3.738 -1.435 1.00 92.88 187 THR A C 1
ATOM 1457 O O . THR A 1 187 ? -14.554 2.920 -1.904 1.00 92.88 187 THR A O 1
ATOM 1460 N N . ASP A 1 188 ? -16.373 3.341 -0.672 1.00 88.69 188 ASP A N 1
ATOM 1461 C CA . ASP A 1 188 ? -16.560 1.928 -0.302 1.00 88.69 188 ASP A CA 1
ATOM 1462 C C . ASP A 1 188 ? -16.675 1.014 -1.538 1.00 88.69 188 ASP A C 1
ATOM 1464 O O . ASP A 1 188 ? -16.084 -0.066 -1.580 1.00 88.69 188 ASP A O 1
ATOM 1468 N N . ARG A 1 189 ? -17.341 1.490 -2.599 1.00 87.00 189 ARG A N 1
ATOM 1469 C CA . ARG A 1 189 ? -17.463 0.771 -3.877 1.00 87.00 189 ARG A CA 1
ATOM 1470 C C . ARG A 1 189 ? -16.111 0.585 -4.571 1.00 87.00 189 ARG A C 1
ATOM 1472 O O . ARG A 1 189 ? -15.829 -0.495 -5.097 1.00 87.00 189 ARG A O 1
ATOM 1479 N N . ALA A 1 190 ? -15.268 1.618 -4.590 1.00 90.19 190 ALA A N 1
ATOM 1480 C CA . ALA A 1 190 ? -13.926 1.523 -5.159 1.00 90.19 190 ALA A CA 1
ATOM 1481 C C . ALA A 1 190 ? -13.005 0.639 -4.300 1.00 90.19 190 ALA A C 1
ATOM 1483 O O . ALA A 1 190 ? -12.244 -0.166 -4.844 1.00 90.19 190 ALA A O 1
ATOM 1484 N N . ALA A 1 191 ? -13.132 0.705 -2.973 1.00 90.88 191 ALA A N 1
ATOM 1485 C CA . ALA A 1 191 ? -12.419 -0.164 -2.044 1.00 90.88 191 ALA A CA 1
ATOM 1486 C C . ALA A 1 191 ? -12.805 -1.645 -2.222 1.00 90.88 191 ALA A C 1
ATOM 1488 O O . ALA A 1 191 ? -11.926 -2.507 -2.237 1.00 90.88 191 ALA A O 1
ATOM 1489 N N . ASP A 1 192 ? -14.081 -1.966 -2.452 1.00 86.75 192 ASP A N 1
ATOM 1490 C CA . ASP A 1 192 ? -14.518 -3.329 -2.791 1.00 86.75 192 ASP A CA 1
ATOM 1491 C C . ASP A 1 192 ? -13.857 -3.846 -4.072 1.00 86.75 192 ASP A C 1
ATOM 1493 O O . ASP A 1 192 ? -13.392 -4.990 -4.145 1.00 86.75 192 ASP A O 1
ATOM 1497 N N . TYR A 1 193 ? -13.745 -2.985 -5.082 1.00 88.12 193 TYR A N 1
ATOM 1498 C CA . TYR A 1 193 ? -13.061 -3.337 -6.318 1.00 88.12 193 TYR A CA 1
ATOM 1499 C C . TYR A 1 193 ? -11.547 -3.524 -6.119 1.00 88.12 193 TYR A C 1
ATOM 1501 O O . TYR A 1 193 ? -10.940 -4.422 -6.722 1.00 88.12 193 TYR A O 1
ATOM 1509 N N . LEU A 1 194 ? -10.929 -2.730 -5.237 1.00 91.06 194 LEU A N 1
ATOM 1510 C CA . LEU A 1 194 ? -9.537 -2.909 -4.823 1.00 91.06 194 LEU A CA 1
ATOM 1511 C C . LEU A 1 194 ? -9.354 -4.262 -4.132 1.00 91.06 194 LEU A C 1
ATOM 1513 O O . LEU A 1 194 ? -8.458 -5.016 -4.513 1.00 91.06 194 LEU A O 1
ATOM 1517 N N . ARG A 1 195 ? -10.234 -4.624 -3.190 1.00 89.44 195 ARG A N 1
ATOM 1518 C CA . ARG A 1 195 ? -10.218 -5.933 -2.512 1.00 89.44 195 ARG A CA 1
ATOM 1519 C C . ARG A 1 195 ? -10.318 -7.079 -3.507 1.00 89.44 195 ARG A C 1
ATOM 1521 O O . ARG A 1 195 ? -9.513 -8.006 -3.443 1.00 89.44 195 ARG A O 1
ATOM 1528 N N . ALA A 1 196 ? -11.230 -6.997 -4.475 1.00 85.50 196 ALA A N 1
ATOM 1529 C CA . ALA A 1 196 ? -11.346 -7.998 -5.533 1.00 85.50 196 ALA A CA 1
ATOM 1530 C C . ALA A 1 196 ? -10.066 -8.087 -6.387 1.00 85.50 196 ALA A C 1
ATOM 1532 O O . ALA A 1 196 ? -9.645 -9.171 -6.796 1.00 85.50 196 ALA A O 1
ATOM 1533 N N . SER A 1 197 ? -9.409 -6.959 -6.653 1.00 86.44 197 SER A N 1
ATOM 1534 C CA . SER A 1 197 ? -8.162 -6.906 -7.427 1.00 86.44 197 SER A CA 1
ATOM 1535 C C . SER A 1 197 ? -6.963 -7.461 -6.652 1.00 86.44 197 SER A C 1
ATOM 1537 O O . SER A 1 197 ? -6.172 -8.217 -7.220 1.00 86.44 197 SER A O 1
ATOM 1539 N N . LEU A 1 198 ? -6.871 -7.178 -5.351 1.00 89.19 198 LEU A N 1
ATOM 1540 C CA . LEU A 1 198 ? -5.885 -7.758 -4.436 1.00 89.19 198 LEU A CA 1
ATOM 1541 C C . LEU A 1 198 ? -6.089 -9.262 -4.271 1.00 89.19 198 LEU A C 1
ATOM 1543 O O . LEU A 1 198 ? -5.133 -10.022 -4.411 1.00 89.19 198 LEU A O 1
ATOM 1547 N N . ALA A 1 199 ? -7.334 -9.700 -4.076 1.00 84.12 199 ALA A N 1
ATOM 1548 C CA . ALA A 1 199 ? -7.684 -11.111 -4.012 1.00 84.12 199 ALA A CA 1
ATOM 1549 C C . ALA A 1 199 ? -7.270 -11.833 -5.298 1.00 84.12 199 ALA A C 1
ATOM 1551 O O . ALA A 1 199 ? -6.576 -12.840 -5.223 1.00 84.12 199 ALA A O 1
ATOM 1552 N N . ARG A 1 200 ? -7.586 -11.284 -6.482 1.00 77.94 200 ARG A N 1
ATOM 1553 C CA . ARG A 1 200 ? -7.121 -11.830 -7.771 1.00 77.94 200 ARG A CA 1
ATOM 1554 C C . ARG A 1 200 ? -5.594 -11.859 -7.871 1.00 77.94 200 ARG A C 1
ATOM 1556 O O . ARG A 1 200 ? -5.040 -12.838 -8.361 1.00 77.94 200 ARG A O 1
ATOM 1563 N N . HIS A 1 201 ? -4.907 -10.801 -7.440 1.00 82.69 201 HIS A N 1
ATOM 1564 C CA . HIS A 1 201 ? -3.447 -10.727 -7.495 1.00 82.69 201 HIS A CA 1
ATOM 1565 C C . HIS A 1 201 ? -2.776 -11.779 -6.599 1.00 82.69 201 HIS A C 1
ATOM 1567 O O . HIS A 1 201 ? -1.860 -12.473 -7.044 1.00 82.69 201 HIS A O 1
ATOM 1573 N N . TRP A 1 202 ? -3.238 -11.922 -5.357 1.00 75.94 202 TRP A N 1
ATOM 1574 C CA . TRP A 1 202 ? -2.686 -12.877 -4.398 1.00 75.94 202 TRP A CA 1
ATOM 1575 C C . TRP A 1 202 ? -3.107 -14.314 -4.696 1.00 75.94 202 TRP A C 1
ATOM 1577 O O . TRP A 1 202 ? -2.269 -15.207 -4.615 1.00 75.94 202 TRP A O 1
ATOM 1587 N N . ALA A 1 203 ? -4.339 -14.532 -5.154 1.00 66.62 203 ALA A N 1
ATOM 1588 C CA . ALA A 1 203 ? -4.788 -15.823 -5.663 1.00 66.62 203 ALA A CA 1
ATOM 1589 C C . ALA A 1 203 ? -3.949 -16.293 -6.857 1.00 66.62 203 ALA A C 1
ATOM 1591 O O . ALA A 1 203 ? -3.622 -17.466 -6.947 1.00 66.62 203 ALA A O 1
ATOM 1592 N N . TYR A 1 204 ? -3.532 -15.391 -7.751 1.00 53.16 204 TYR A N 1
ATOM 1593 C CA . TYR A 1 204 ? -2.669 -15.751 -8.881 1.00 53.16 204 TYR A CA 1
ATOM 1594 C C . TYR A 1 204 ? -1.229 -16.096 -8.454 1.00 53.16 204 TYR A C 1
ATOM 1596 O O . TYR A 1 204 ? -0.519 -16.797 -9.172 1.00 53.16 204 TYR A O 1
ATOM 1604 N N . ARG A 1 205 ? -0.779 -15.634 -7.276 1.00 51.66 205 ARG A N 1
ATOM 1605 C CA . ARG A 1 205 ? 0.473 -16.110 -6.656 1.00 51.66 205 ARG A CA 1
ATOM 1606 C C . ARG A 1 205 ? 0.317 -17.495 -6.020 1.00 51.66 205 ARG A C 1
ATOM 1608 O O . ARG A 1 205 ? 1.323 -18.170 -5.815 1.00 51.66 205 ARG A O 1
ATOM 1615 N N . ASP A 1 206 ? -0.916 -17.946 -5.803 1.00 46.12 206 ASP A N 1
ATOM 1616 C CA . ASP A 1 206 ? -1.271 -19.341 -5.557 1.00 46.12 206 ASP A CA 1
ATOM 1617 C C . ASP A 1 206 ? -1.632 -20.024 -6.892 1.00 46.12 206 ASP A C 1
ATOM 1619 O O . ASP A 1 206 ? -2.783 -20.333 -7.206 1.00 46.12 206 ASP A O 1
ATOM 1623 N N . LEU A 1 207 ? -0.605 -20.222 -7.729 1.00 45.91 207 LEU A N 1
ATOM 1624 C CA . LEU A 1 207 ? -0.706 -20.769 -9.093 1.00 45.91 207 LEU A CA 1
ATOM 1625 C C . LEU A 1 207 ? -1.424 -22.128 -9.180 1.00 45.91 207 LEU A C 1
ATOM 1627 O O . LEU A 1 207 ? -1.762 -22.560 -10.277 1.00 45.91 207 LEU A O 1
ATOM 1631 N N . THR A 1 208 ? -1.670 -22.801 -8.054 1.00 51.59 208 THR A N 1
ATOM 1632 C CA . THR A 1 208 ? -2.419 -24.060 -8.027 1.00 51.59 208 THR A CA 1
ATOM 1633 C C . THR A 1 208 ? -3.925 -23.877 -8.228 1.00 51.59 208 THR A C 1
ATOM 1635 O O . THR A 1 208 ? -4.588 -24.827 -8.629 1.00 51.59 208 THR A O 1
ATOM 1638 N N . ARG A 1 209 ? -4.469 -22.667 -8.012 1.00 53.00 209 ARG A N 1
ATOM 1639 C CA . ARG A 1 209 ? -5.925 -22.406 -8.011 1.00 53.00 209 ARG A CA 1
ATOM 1640 C C . ARG A 1 209 ? -6.389 -21.341 -9.002 1.00 53.00 209 ARG A C 1
ATOM 1642 O O . ARG A 1 209 ? -7.581 -21.046 -9.070 1.00 53.00 209 ARG A O 1
ATOM 1649 N N . ALA A 1 210 ? -5.480 -20.762 -9.788 1.00 53.72 210 ALA A N 1
ATOM 1650 C CA . ALA A 1 210 ? -5.798 -19.686 -10.731 1.00 53.72 210 ALA A CA 1
ATOM 1651 C C . ALA A 1 210 ? -6.899 -20.077 -11.740 1.00 53.72 210 ALA A C 1
ATOM 1653 O O . ALA A 1 210 ? -7.799 -19.277 -12.003 1.00 53.72 210 ALA A O 1
ATOM 1654 N N . ASP A 1 211 ? -6.881 -21.315 -12.242 1.00 56.44 211 ASP A N 1
ATOM 1655 C CA . ASP A 1 211 ? -7.880 -21.824 -13.193 1.00 56.44 211 ASP A CA 1
ATOM 1656 C C . ASP A 1 211 ? -9.234 -22.133 -12.539 1.00 56.44 211 ASP A C 1
ATOM 1658 O O . ASP A 1 211 ? -10.273 -22.058 -13.197 1.00 56.44 211 ASP A O 1
ATOM 1662 N N . GLU A 1 212 ? -9.243 -22.498 -11.257 1.00 60.91 212 GLU A N 1
ATOM 1663 C CA . GLU A 1 212 ? -10.465 -22.752 -10.482 1.00 60.91 212 GLU A CA 1
ATOM 1664 C C . GLU A 1 212 ? -11.155 -21.431 -10.128 1.00 60.91 212 GLU A C 1
ATOM 1666 O O . GLU A 1 212 ? -12.350 -21.263 -10.367 1.00 60.91 212 GLU A O 1
ATOM 1671 N N . ILE A 1 213 ? -10.382 -20.448 -9.658 1.00 63.09 213 ILE A N 1
ATOM 1672 C CA . ILE A 1 213 ? -10.882 -19.115 -9.307 1.00 63.09 213 ILE A CA 1
ATOM 1673 C C . ILE A 1 213 ? -11.350 -18.372 -10.562 1.00 63.09 213 ILE A C 1
ATOM 1675 O O . ILE A 1 213 ? -12.423 -17.776 -10.550 1.00 63.09 213 ILE A O 1
ATOM 1679 N N . SER A 1 214 ? -10.612 -18.453 -11.674 1.00 60.09 214 SER A N 1
ATOM 1680 C CA . SER A 1 214 ? -11.023 -17.813 -12.933 1.00 60.09 214 SER A CA 1
ATOM 1681 C C . SER A 1 214 ? -12.328 -18.389 -13.492 1.00 60.09 214 SER A C 1
ATOM 1683 O O . SER A 1 214 ? -13.137 -17.636 -14.026 1.00 60.09 214 SER A O 1
ATOM 1685 N N . ARG A 1 215 ? -12.574 -19.700 -13.334 1.00 64.94 215 ARG A N 1
ATOM 1686 C CA . ARG A 1 215 ? -13.847 -20.339 -13.724 1.00 64.94 215 ARG A CA 1
ATOM 1687 C C . ARG A 1 215 ? -15.022 -19.958 -12.821 1.00 64.94 215 ARG A C 1
ATOM 1689 O O . ARG A 1 215 ? -16.169 -20.041 -13.259 1.00 64.94 215 ARG A O 1
ATOM 1696 N N . ALA A 1 216 ? -14.740 -19.538 -11.592 1.00 65.38 216 ALA A N 1
ATOM 1697 C CA . ALA A 1 216 ? -15.741 -19.174 -10.599 1.00 65.38 216 ALA A CA 1
ATOM 1698 C C . ALA A 1 216 ? -16.167 -17.701 -10.632 1.00 65.38 216 ALA A C 1
ATOM 1700 O O . ALA A 1 216 ? -17.234 -17.358 -10.124 1.00 65.38 216 ALA A O 1
ATOM 1701 N N . ILE A 1 217 ? -15.363 -16.813 -11.222 1.00 65.94 217 ILE A N 1
ATOM 1702 C CA . ILE A 1 217 ? -15.709 -15.392 -11.336 1.00 65.94 217 ILE A CA 1
ATOM 1703 C C . ILE A 1 217 ? -16.974 -15.237 -12.200 1.00 65.94 217 ILE A C 1
ATOM 1705 O O . ILE A 1 217 ? -17.015 -15.675 -13.347 1.00 65.94 217 ILE A O 1
ATOM 1709 N N . GLY A 1 218 ? -18.004 -14.592 -11.640 1.00 66.31 218 GLY A N 1
ATOM 1710 C CA . GLY A 1 218 ? -19.308 -14.395 -12.290 1.00 66.31 218 GLY A CA 1
ATOM 1711 C C . GLY A 1 218 ? -20.312 -15.538 -12.088 1.00 66.31 218 GLY A C 1
ATOM 1712 O O . GLY A 1 218 ? -21.372 -15.516 -12.709 1.00 66.31 218 GLY A O 1
ATOM 1713 N N . ARG A 1 219 ? -19.994 -16.525 -11.240 1.00 77.94 219 ARG A N 1
ATOM 1714 C CA . ARG A 1 219 ? -20.873 -17.646 -10.869 1.00 77.94 219 ARG A CA 1
ATOM 1715 C C . ARG A 1 219 ? -21.538 -17.433 -9.514 1.00 77.94 219 ARG A C 1
ATOM 1717 O O . ARG A 1 219 ? -21.053 -16.654 -8.693 1.00 77.94 219 ARG A O 1
ATOM 1724 N N . THR A 1 220 ? -22.646 -18.129 -9.279 1.00 79.31 220 THR A N 1
ATOM 1725 C CA . THR A 1 220 ? -23.381 -18.082 -8.010 1.00 79.31 220 THR A CA 1
ATOM 1726 C C . THR A 1 220 ? -23.013 -19.283 -7.146 1.00 79.31 220 THR A C 1
ATOM 1728 O O . THR A 1 220 ? -22.965 -20.418 -7.619 1.00 79.31 220 THR A O 1
ATOM 1731 N N . ILE A 1 221 ? -22.755 -19.032 -5.861 1.00 83.31 221 ILE A N 1
ATOM 1732 C CA . ILE A 1 221 ? -22.556 -20.092 -4.870 1.00 83.31 221 ILE A CA 1
ATOM 1733 C C . ILE A 1 221 ? -23.925 -20.692 -4.553 1.00 83.31 221 ILE A C 1
ATOM 1735 O O . ILE A 1 221 ? -24.819 -19.980 -4.098 1.00 83.31 221 ILE A O 1
ATOM 1739 N N . VAL A 1 222 ? -24.083 -21.989 -4.806 1.00 88.00 222 VAL A N 1
ATOM 1740 C CA . VAL A 1 222 ? -25.350 -22.706 -4.604 1.00 88.00 222 VAL A CA 1
ATOM 1741 C C . VAL A 1 222 ? -25.380 -23.493 -3.300 1.00 88.00 222 VAL A C 1
ATOM 1743 O O . VAL A 1 222 ? -26.454 -23.702 -2.747 1.00 88.00 222 VAL A O 1
ATOM 1746 N N . ASP A 1 223 ? -24.217 -23.918 -2.805 1.00 83.00 223 ASP A N 1
ATOM 1747 C CA . ASP A 1 223 ? -24.082 -24.636 -1.537 1.00 83.00 223 ASP A CA 1
ATOM 1748 C C . ASP A 1 223 ? -22.687 -24.403 -0.935 1.00 83.00 223 ASP A C 1
ATOM 1750 O O . ASP A 1 223 ? -21.716 -24.138 -1.654 1.00 83.00 223 ASP A O 1
ATOM 1754 N N . ILE A 1 224 ? -22.590 -24.500 0.389 1.00 81.50 224 ILE A N 1
ATOM 1755 C CA . ILE A 1 224 ? -21.350 -24.336 1.151 1.00 81.50 224 ILE A CA 1
ATOM 1756 C C . ILE A 1 224 ? -21.263 -25.464 2.173 1.00 81.50 224 ILE A C 1
ATOM 1758 O O . ILE A 1 224 ? -22.084 -25.552 3.085 1.00 81.50 224 ILE A O 1
ATOM 1762 N N . LYS A 1 225 ? -20.216 -26.287 2.079 1.00 83.31 225 LYS A N 1
ATOM 1763 C CA . LYS A 1 225 ? -19.910 -27.300 3.094 1.00 83.31 225 LYS A CA 1
ATOM 1764 C C . LYS A 1 225 ? -18.686 -26.899 3.893 1.00 83.31 225 LYS A C 1
ATOM 1766 O O . LYS A 1 225 ? -17.613 -26.679 3.347 1.00 83.31 225 LYS A O 1
ATOM 1771 N N . ALA A 1 226 ? -18.857 -26.832 5.205 1.00 80.94 226 ALA A N 1
ATOM 1772 C CA . ALA A 1 226 ? -17.787 -26.586 6.155 1.00 80.94 226 ALA A CA 1
ATOM 1773 C C . ALA A 1 226 ? -17.419 -27.893 6.863 1.00 80.94 226 ALA A C 1
ATOM 1775 O O . ALA A 1 226 ? -18.282 -28.541 7.454 1.00 80.94 226 ALA A O 1
ATOM 1776 N N . ALA A 1 227 ? -16.140 -28.261 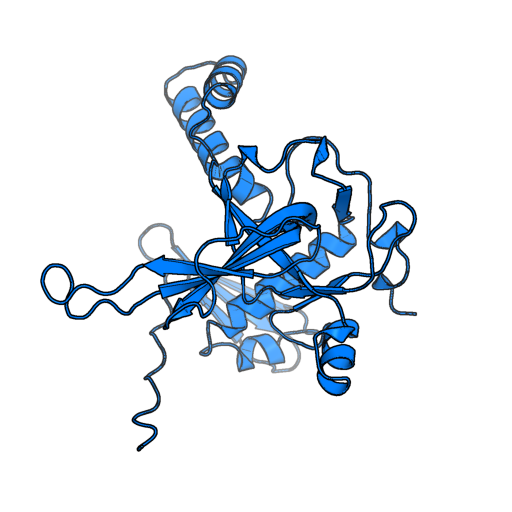6.837 1.00 77.75 227 ALA A N 1
ATOM 1777 C CA . ALA A 1 227 ? -15.598 -29.371 7.606 1.00 77.75 227 ALA A CA 1
ATOM 1778 C C . ALA A 1 227 ? -14.541 -28.850 8.598 1.00 77.75 227 ALA A C 1
ATOM 1780 O O . ALA A 1 227 ? -13.594 -28.170 8.185 1.00 77.75 227 ALA A O 1
ATOM 1781 N N . PRO A 1 228 ? -14.669 -29.151 9.903 1.00 71.31 228 PRO A N 1
ATOM 1782 C CA . PRO A 1 228 ? -13.644 -28.797 10.875 1.00 71.31 228 PRO A CA 1
ATOM 1783 C C . PRO A 1 228 ? -12.354 -29.586 10.605 1.00 71.31 228 PRO A C 1
ATOM 1785 O O . PRO A 1 228 ? -12.380 -30.784 10.324 1.00 71.31 228 PRO A O 1
ATOM 1788 N N . MET A 1 229 ? -11.215 -28.908 10.702 1.00 67.81 229 MET A N 1
ATOM 1789 C CA . MET A 1 229 ? -9.870 -29.480 10.638 1.00 67.81 229 MET A CA 1
ATOM 1790 C C . MET A 1 229 ? -9.194 -29.400 12.017 1.00 67.81 229 MET A C 1
ATOM 1792 O O . MET A 1 229 ? -9.658 -28.715 12.926 1.00 67.81 229 MET A O 1
ATOM 1796 N N . ALA A 1 230 ? -8.060 -30.085 12.190 1.00 70.50 230 ALA A N 1
ATOM 1797 C CA . ALA A 1 230 ? -7.288 -30.012 13.431 1.00 70.50 230 ALA A CA 1
ATOM 1798 C C . ALA A 1 230 ? -6.774 -28.580 13.716 1.00 70.50 230 ALA A C 1
ATOM 1800 O O . ALA A 1 230 ? -6.290 -27.906 12.803 1.00 70.50 230 ALA A O 1
ATOM 1801 N N . LYS A 1 231 ? -6.791 -28.174 14.999 1.00 62.62 231 LYS A N 1
ATOM 1802 C CA . LYS A 1 231 ? -6.337 -26.864 15.524 1.00 62.62 231 LYS A CA 1
ATOM 1803 C C . LYS A 1 231 ? -7.137 -25.654 15.008 1.00 62.62 231 LYS A C 1
ATOM 1805 O O . LYS A 1 231 ? -6.549 -24.783 14.375 1.00 62.62 231 LYS A O 1
ATOM 1810 N N . ASP A 1 232 ? -8.447 -25.613 15.261 1.00 58.84 232 ASP A N 1
ATOM 1811 C CA . ASP A 1 232 ? -9.337 -24.474 14.941 1.00 58.84 232 ASP A CA 1
ATOM 1812 C C . ASP A 1 232 ? -9.293 -24.013 13.475 1.00 58.84 232 ASP A C 1
ATOM 1814 O O . ASP A 1 232 ? -9.543 -22.855 13.142 1.00 58.84 232 ASP A O 1
ATOM 1818 N N . LYS A 1 233 ? -8.960 -24.933 12.568 1.00 62.50 233 LYS A N 1
ATOM 1819 C CA . LYS A 1 233 ? -8.920 -24.685 11.127 1.00 62.50 233 LYS A CA 1
ATOM 1820 C C . LYS A 1 233 ? -10.179 -25.221 10.481 1.00 62.50 233 LYS A C 1
ATOM 1822 O O . LYS A 1 233 ? -10.769 -26.188 10.953 1.00 62.50 233 LYS A O 1
ATOM 1827 N N . LEU A 1 234 ? -10.563 -24.614 9.367 1.00 70.31 234 LEU A N 1
ATOM 1828 C CA . LEU A 1 234 ? -11.783 -24.960 8.658 1.00 70.31 234 LEU A CA 1
ATOM 1829 C C . LEU A 1 234 ? -11.454 -25.235 7.190 1.00 70.31 234 LEU A C 1
ATOM 1831 O O . LEU A 1 234 ? -10.672 -24.502 6.577 1.00 70.31 234 LEU A O 1
ATOM 1835 N N . ARG A 1 235 ? -12.030 -26.311 6.655 1.00 75.12 235 ARG A N 1
ATOM 1836 C CA . ARG A 1 235 ? -12.100 -26.585 5.220 1.00 75.12 235 ARG A CA 1
ATOM 1837 C C . ARG A 1 235 ? -13.477 -26.148 4.738 1.00 75.12 235 ARG A C 1
ATOM 1839 O O . ARG A 1 235 ? -14.482 -26.612 5.269 1.00 75.12 235 ARG A O 1
ATOM 1846 N N . LEU A 1 236 ? -13.520 -25.261 3.753 1.00 75.94 236 LEU A N 1
ATOM 1847 C CA . LEU A 1 236 ? -14.742 -24.833 3.077 1.00 75.94 236 LEU A CA 1
ATOM 1848 C C . LEU A 1 236 ? -14.760 -25.410 1.668 1.00 75.94 236 LEU A C 1
ATOM 1850 O O . LEU A 1 236 ? -13.815 -25.220 0.912 1.00 75.94 236 LEU A O 1
ATOM 1854 N N . GLU A 1 237 ? -15.845 -26.068 1.296 1.00 80.75 237 GLU A N 1
ATOM 1855 C CA . GLU A 1 237 ? -16.133 -26.489 -0.069 1.00 80.75 237 GLU A CA 1
ATOM 1856 C C . GLU A 1 237 ? -17.299 -25.651 -0.597 1.00 80.75 237 GLU A C 1
ATOM 1858 O O . GLU A 1 237 ? -18.416 -25.728 -0.084 1.00 80.75 237 GLU A O 1
ATOM 1863 N N . LEU A 1 238 ? -17.021 -24.819 -1.599 1.00 83.69 238 LEU A N 1
ATOM 1864 C CA . LEU A 1 238 ? -18.001 -23.971 -2.271 1.00 83.69 238 LEU A CA 1
ATOM 1865 C C . LEU A 1 238 ? -18.468 -24.672 -3.543 1.00 83.69 238 LEU A C 1
ATOM 1867 O O . LEU A 1 238 ? -17.652 -24.964 -4.421 1.00 83.69 238 LEU A O 1
ATOM 1871 N N . PHE A 1 239 ? -19.768 -24.915 -3.660 1.00 82.38 239 PHE A N 1
ATOM 1872 C CA . PHE A 1 239 ? -20.378 -25.477 -4.860 1.00 82.38 239 PHE A CA 1
ATOM 1873 C C . PHE A 1 239 ? -20.938 -24.342 -5.708 1.00 82.38 239 PHE A C 1
ATOM 1875 O O . PHE A 1 239 ? -21.683 -23.494 -5.214 1.00 82.38 239 PHE A O 1
ATOM 1882 N N . LEU A 1 240 ? -20.561 -24.322 -6.982 1.00 84.06 240 LEU A N 1
ATOM 1883 C CA . LEU A 1 240 ? -20.945 -23.278 -7.927 1.00 84.06 240 LEU A CA 1
ATOM 1884 C C . LEU A 1 240 ? -22.001 -23.789 -8.907 1.00 84.06 240 LEU A C 1
ATOM 1886 O O . LEU A 1 240 ? -22.063 -24.982 -9.219 1.00 84.06 240 LEU A O 1
ATOM 1890 N N . ASP A 1 241 ? -22.817 -22.876 -9.421 1.00 79.12 241 ASP A N 1
ATOM 1891 C CA . ASP A 1 241 ? -23.805 -23.175 -10.450 1.00 79.12 241 ASP A CA 1
ATOM 1892 C C . ASP A 1 241 ? -23.171 -23.578 -11.802 1.00 79.12 241 ASP A C 1
ATOM 1894 O O . ASP A 1 241 ? -22.013 -23.295 -12.117 1.00 79.12 241 ASP A O 1
ATOM 1898 N N . GLY A 1 242 ? -23.941 -24.296 -12.628 1.00 66.94 242 GLY A N 1
ATOM 1899 C CA . GLY A 1 242 ? -23.574 -24.573 -14.024 1.00 66.94 242 GLY A CA 1
ATOM 1900 C C . GLY A 1 242 ? -22.438 -25.581 -14.252 1.00 66.94 242 GLY A C 1
ATOM 1901 O O . GLY A 1 242 ? -21.818 -25.551 -15.312 1.00 66.94 242 GLY A O 1
ATOM 1902 N N . GLY A 1 243 ? -22.146 -26.467 -13.292 1.00 59.25 243 GLY A N 1
ATOM 1903 C CA . GLY A 1 243 ? -21.111 -27.503 -13.444 1.00 59.25 243 GLY A CA 1
ATOM 1904 C C . GLY A 1 243 ? -19.676 -26.964 -13.398 1.00 59.25 243 GLY A C 1
ATOM 1905 O O . GLY A 1 243 ? -18.745 -27.663 -13.792 1.00 59.25 243 GLY A O 1
ATOM 1906 N N . ALA A 1 244 ? -19.488 -25.733 -12.909 1.00 58.16 244 ALA A N 1
ATOM 1907 C CA . ALA A 1 244 ? -18.192 -25.056 -12.832 1.00 58.16 244 ALA A CA 1
ATOM 1908 C C . ALA A 1 244 ? -17.205 -25.698 -11.832 1.00 58.16 244 ALA A C 1
ATOM 1910 O O . ALA A 1 244 ? -16.019 -25.365 -11.847 1.00 58.16 244 ALA A O 1
ATOM 1911 N N . GLY A 1 245 ? -17.674 -26.652 -11.023 1.00 64.00 245 GLY A N 1
ATOM 1912 C CA . GLY A 1 245 ? -16.874 -27.428 -10.078 1.00 64.00 245 GLY A CA 1
ATOM 1913 C C . GLY A 1 245 ? -17.046 -26.975 -8.628 1.00 64.00 245 GLY A C 1
ATOM 1914 O O . GLY A 1 245 ? -17.929 -26.181 -8.301 1.00 64.00 245 GLY A O 1
ATOM 1915 N N . THR A 1 246 ? -16.194 -27.518 -7.763 1.00 74.12 246 THR A N 1
ATOM 1916 C CA . THR A 1 246 ? -16.129 -27.203 -6.331 1.00 74.12 246 THR A CA 1
ATOM 1917 C C . THR A 1 246 ? -14.830 -26.454 -6.053 1.00 74.12 246 THR A C 1
ATOM 1919 O O . THR A 1 246 ? -13.778 -26.883 -6.522 1.00 74.12 246 THR A O 1
ATOM 1922 N N . ILE A 1 247 ? -14.883 -25.361 -5.286 1.00 72.69 247 ILE A N 1
ATOM 1923 C CA . ILE A 1 247 ? -13.677 -24.704 -4.755 1.00 72.69 247 ILE A CA 1
ATOM 1924 C C . ILE A 1 247 ? -13.464 -25.172 -3.320 1.00 72.69 247 ILE A C 1
ATOM 1926 O O . ILE A 1 247 ? -14.329 -24.954 -2.474 1.00 72.69 247 ILE A O 1
ATOM 1930 N N . THR A 1 248 ? -12.296 -25.740 -3.026 1.00 71.50 248 THR A N 1
ATOM 1931 C CA . THR A 1 248 ? -11.917 -26.129 -1.661 1.00 71.50 248 THR A CA 1
ATOM 1932 C C . THR A 1 248 ? -10.943 -25.120 -1.055 1.00 71.50 248 THR A C 1
ATOM 1934 O O . THR A 1 248 ? -9.803 -24.993 -1.496 1.00 71.50 248 THR A O 1
ATOM 1937 N N . LEU A 1 249 ? -11.356 -24.407 -0.010 1.00 67.62 249 LEU A N 1
ATOM 1938 C CA . LEU A 1 249 ? -10.522 -23.494 0.771 1.00 67.62 249 LEU A CA 1
ATOM 1939 C C . LEU A 1 249 ? -10.108 -24.175 2.077 1.00 67.62 249 LEU A C 1
ATOM 1941 O O . LEU A 1 249 ? -10.958 -24.475 2.906 1.00 67.62 249 LEU A O 1
ATOM 1945 N N . ASP A 1 250 ? -8.807 -24.378 2.278 1.00 67.56 250 ASP A N 1
ATOM 1946 C CA . ASP A 1 250 ? -8.278 -24.985 3.500 1.00 67.56 250 ASP A CA 1
ATOM 1947 C C . ASP A 1 250 ? -7.578 -23.926 4.346 1.00 67.56 250 ASP A C 1
ATOM 1949 O O . ASP A 1 250 ? -6.645 -23.274 3.879 1.00 67.56 250 ASP A O 1
ATOM 1953 N N . GLY A 1 251 ? -7.924 -23.824 5.632 1.00 54.03 251 GLY A N 1
ATOM 1954 C CA . GLY A 1 251 ? -7.204 -22.982 6.600 1.00 54.03 251 GLY A CA 1
ATOM 1955 C C . GLY A 1 251 ? -5.751 -23.418 6.888 1.00 54.03 251 GLY A C 1
ATOM 1956 O O . GLY A 1 251 ? -5.128 -22.938 7.838 1.00 54.03 251 GLY A O 1
ATOM 1957 N N . SER A 1 252 ? -5.192 -24.370 6.129 1.00 53.31 252 SER A N 1
ATOM 1958 C CA . SER A 1 252 ? -3.860 -24.947 6.351 1.00 53.31 252 SER A CA 1
ATOM 1959 C C . SER A 1 252 ? -2.869 -24.825 5.193 1.00 53.31 252 SER A C 1
ATOM 1961 O O . SER A 1 252 ? -1.708 -25.182 5.393 1.00 53.31 252 SER A O 1
ATOM 1963 N N . SER A 1 253 ? -3.251 -24.353 4.007 1.00 47.38 253 SER A N 1
ATOM 1964 C CA . SER A 1 253 ? -2.339 -24.372 2.860 1.00 47.38 253 SER A CA 1
ATOM 1965 C C . SER A 1 253 ? -1.388 -23.173 2.866 1.00 47.38 253 SER A C 1
ATOM 1967 O O . SER A 1 253 ? -1.710 -22.098 2.372 1.00 47.38 253 SER A O 1
ATOM 1969 N N . LYS A 1 254 ? -0.154 -23.385 3.345 1.00 39.19 254 LYS A N 1
ATOM 1970 C CA . LYS A 1 254 ? 0.983 -22.788 2.634 1.00 39.19 254 LYS A CA 1
ATOM 1971 C C . LYS A 1 254 ? 0.982 -23.438 1.247 1.00 39.19 254 LYS A C 1
ATOM 1973 O O . LYS A 1 254 ? 1.084 -24.667 1.205 1.00 39.19 254 LYS A O 1
ATOM 1978 N N . PRO A 1 255 ? 0.837 -22.693 0.142 1.00 45.31 255 PRO A N 1
ATOM 1979 C CA . PRO A 1 255 ? 0.975 -23.297 -1.171 1.00 45.31 255 PRO A CA 1
ATOM 1980 C C . PRO A 1 255 ? 2.370 -23.916 -1.275 1.00 45.31 255 PRO A C 1
ATOM 1982 O O . PRO A 1 255 ? 3.366 -23.302 -0.874 1.00 45.31 255 PRO A O 1
ATOM 1985 N N . ALA A 1 256 ? 2.443 -25.160 -1.753 1.00 40.88 256 ALA A N 1
ATOM 1986 C CA . ALA A 1 256 ? 3.725 -25.754 -2.095 1.00 40.88 256 ALA A CA 1
ATOM 1987 C C . ALA A 1 256 ? 4.381 -24.843 -3.146 1.00 40.88 256 ALA A C 1
ATOM 1989 O O . ALA A 1 256 ? 3.712 -24.470 -4.115 1.00 40.88 256 ALA A O 1
ATOM 1990 N N . PRO A 1 257 ? 5.649 -24.433 -2.964 1.00 29.59 257 PRO A N 1
ATOM 1991 C CA . PRO A 1 257 ? 6.303 -23.581 -3.941 1.00 29.59 257 PRO A CA 1
ATOM 1992 C C . PRO A 1 257 ? 6.297 -24.299 -5.297 1.00 29.59 257 PRO A C 1
ATOM 1994 O O . PRO A 1 257 ? 6.568 -25.505 -5.342 1.00 29.59 257 PRO A O 1
ATOM 1997 N N . PRO A 1 258 ? 5.989 -23.599 -6.403 1.00 33.97 258 PRO A N 1
ATOM 1998 C CA . PRO A 1 258 ? 6.047 -24.208 -7.722 1.00 33.97 258 PRO A CA 1
ATOM 1999 C C . PRO A 1 258 ? 7.450 -24.774 -7.949 1.00 33.97 258 PRO A C 1
ATOM 2001 O O . PRO A 1 258 ? 8.449 -24.139 -7.590 1.00 33.97 258 PRO A O 1
ATOM 2004 N N . GLN A 1 259 ? 7.541 -25.964 -8.552 1.00 35.16 259 GLN A N 1
ATOM 2005 C CA . GLN A 1 259 ? 8.825 -26.465 -9.030 1.00 35.16 259 GLN A CA 1
ATOM 2006 C C . GLN A 1 259 ? 9.386 -25.432 -10.006 1.00 35.16 259 GLN A C 1
ATOM 2008 O O . GLN A 1 259 ? 8.823 -25.174 -11.070 1.00 35.16 259 GLN A O 1
ATOM 2013 N N . ARG A 1 260 ? 10.484 -24.793 -9.594 1.00 28.80 260 ARG A N 1
ATOM 2014 C CA . ARG A 1 260 ? 11.225 -23.823 -10.395 1.00 28.80 260 ARG A CA 1
ATOM 2015 C C . ARG A 1 260 ? 11.540 -24.505 -11.725 1.00 28.80 260 ARG A C 1
ATOM 2017 O O . ARG A 1 260 ? 12.206 -25.540 -11.728 1.00 28.80 260 ARG A O 1
ATOM 2024 N N . SER A 1 261 ? 11.053 -23.952 -12.835 1.00 34.75 261 SER A N 1
ATOM 2025 C CA . SER A 1 261 ? 11.375 -24.453 -14.171 1.00 34.75 261 SER A CA 1
ATOM 2026 C C . SER A 1 261 ? 12.894 -24.561 -14.292 1.00 34.75 261 SER A C 1
ATOM 2028 O O . SER A 1 261 ? 13.603 -23.564 -14.116 1.00 34.75 261 SER A O 1
ATOM 2030 N N . ALA A 1 262 ? 13.389 -25.775 -14.512 1.00 37.03 262 ALA A N 1
ATOM 2031 C CA . ALA A 1 262 ? 14.808 -26.053 -14.609 1.00 37.03 262 ALA A CA 1
ATOM 2032 C C . ALA A 1 262 ? 15.459 -25.203 -15.715 1.00 37.03 262 ALA A C 1
ATOM 2034 O O . ALA A 1 262 ? 14.938 -25.119 -16.821 1.00 37.03 262 ALA A O 1
ATOM 2035 N N . LYS A 1 263 ? 16.596 -24.581 -15.365 1.00 34.12 263 LYS A N 1
ATOM 2036 C CA . LYS A 1 263 ? 17.653 -24.018 -16.227 1.00 34.12 263 LYS A CA 1
ATOM 2037 C C . LYS A 1 263 ? 17.190 -23.405 -17.559 1.00 34.12 263 LYS A C 1
ATOM 2039 O O . LYS A 1 263 ? 17.088 -24.091 -18.571 1.00 34.12 263 LYS A O 1
ATOM 2044 N N . ARG A 1 264 ? 17.113 -22.071 -17.609 1.00 34.34 264 ARG A N 1
ATOM 2045 C CA . ARG A 1 264 ? 17.531 -21.378 -18.835 1.00 34.34 264 ARG A CA 1
ATOM 2046 C C . ARG A 1 264 ? 19.053 -21.513 -18.918 1.00 34.34 264 ARG A C 1
ATOM 2048 O O . ARG A 1 264 ? 19.761 -20.958 -18.083 1.00 34.34 264 ARG A O 1
ATOM 2055 N N . SER A 1 265 ? 19.508 -22.362 -19.834 1.00 33.94 265 SER A N 1
ATOM 2056 C CA . SER A 1 265 ? 20.909 -22.466 -20.259 1.00 33.94 265 SER A CA 1
ATOM 2057 C C . SER A 1 265 ? 21.407 -21.115 -20.807 1.00 33.94 265 SER A C 1
ATOM 2059 O O . SER A 1 265 ? 20.559 -20.318 -21.214 1.00 33.94 265 SER A O 1
ATOM 2061 N N . PRO A 1 266 ? 22.729 -20.855 -20.739 1.00 43.31 266 PRO A N 1
ATOM 2062 C CA . PRO A 1 266 ? 23.334 -19.527 -20.892 1.00 43.31 266 PRO A CA 1
ATOM 2063 C C . PRO A 1 266 ? 23.035 -18.836 -22.222 1.00 43.31 266 PRO A C 1
ATOM 2065 O O . PRO A 1 266 ? 22.873 -19.549 -23.239 1.00 43.31 266 PRO A O 1
#